Protein AF-A0A1M5V6H7-F1 (afdb_monomer_lite)

Foldseek 3Di:
DDDDFDDPVLLVVLLVLLLVQLLVLQVVVVVDPPDLQLLLLVLLVVLLCCQPVVPDDLVVNLVSLLSLCVSVQQCDDPRLCVVDDSCLCSVLSVLCNPNLNSCLALHALVSCVVCVVVLVVNLVVVQVSVQVVLVVSVVVCCVVVVDVDRDPDGDDPLSSQSSCCSNRVNAARLDDQLLVLCVVSVQANSDPDDRRSNSVSVSCVSCVVSQVVSQVVDARVVPHTRRSNVSSNSSSNSVRDDPPPSD

Secondary structure (DSSP, 8-state):
-PPPPPPHHHHHHHHHHHHHHHHHHHHHHHH-TT-GGGHHHHHHHHHHHHHHH----HHHHHHHHHHHHHHTT-SSTT-GGGGS-GGGGHHHHHHHTSGGGGGGTT--HHHHHHTHHHHHHHHHHHHHHHHHHHHHHHHHHHHTTS-SS---SPSPHHHHHHHHHHHT--S---SHHHHHHHHHHTSS-SSSSHHHHHHHHHHHHHTHHHHHHHHTT--BTTTBPPPHHHHHHHHHHHHH--TTTT-

Sequence (247 aa):
MGKKLPPIDTLNDAAKDVVECAEKFHKTLVSDDFARFKSWEHCYAMFHDAIHNGKVDVDTLALHLAFYLASWGMYRGSSFLLSQDYKVHKKVVEILLEPKYRDLCGATCKQIQSQMDNLWELTDRIKEYYHSRRYIVEKAQIAAGERDKFTASDVSDILISKVLMGTMGCVPAYDRFFTEGVKLTGATTGQFNRPSIERLIEFYQGYHKQFDMVLEKMSVEGRLPYPQMKLLDMGFWQMCYEPGSEE

pLDDT: mean 91.98, std 11.35, range [34.0, 98.81]

Radius of gyration: 17.97 Å; chains: 1; bounding box: 43×39×53 Å

Structure (mmCIF, N/CA/C/O backbone):
data_AF-A0A1M5V6H7-F1
#
_entry.id   AF-A0A1M5V6H7-F1
#
loop_
_atom_site.group_PDB
_atom_site.id
_atom_site.type_symbol
_atom_site.label_atom_id
_atom_site.label_alt_id
_atom_site.label_comp_id
_atom_site.label_asym_id
_atom_site.label_entity_id
_atom_site.label_seq_id
_atom_site.pdbx_PDB_ins_code
_atom_site.Cartn_x
_atom_site.Cartn_y
_atom_site.Cartn_z
_atom_site.occupancy
_atom_site.B_iso_or_equiv
_atom_site.auth_seq_id
_atom_site.auth_comp_id
_atom_site.auth_asym_id
_atom_site.auth_atom_id
_atom_site.pdbx_PDB_model_num
ATOM 1 N N . MET A 1 1 ? 18.991 9.201 18.268 1.00 34.00 1 MET A N 1
ATOM 2 C CA . MET A 1 1 ? 18.089 9.838 19.254 1.00 34.00 1 MET A CA 1
ATOM 3 C C . MET A 1 1 ? 16.664 9.735 18.734 1.00 34.00 1 MET A C 1
ATOM 5 O O . MET A 1 1 ? 16.310 10.468 17.819 1.00 34.00 1 MET A O 1
ATOM 9 N N . GLY A 1 2 ? 15.875 8.780 19.234 1.00 42.47 2 GLY A N 1
ATOM 10 C CA . GLY A 1 2 ? 14.458 8.687 18.876 1.00 42.47 2 GLY A CA 1
ATOM 11 C C . GLY A 1 2 ? 13.715 9.894 19.442 1.00 42.47 2 GLY A C 1
ATOM 12 O O . GLY A 1 2 ? 13.817 10.164 20.638 1.00 42.47 2 GLY A O 1
ATOM 13 N N . LYS A 1 3 ? 13.014 10.657 18.597 1.00 45.72 3 LYS A N 1
ATOM 14 C CA . LYS A 1 3 ? 12.131 11.727 19.079 1.00 45.72 3 LYS A CA 1
ATOM 15 C C . LYS A 1 3 ? 11.085 11.096 20.003 1.00 45.72 3 LYS A C 1
ATOM 17 O O . LYS A 1 3 ? 10.420 10.140 19.603 1.00 45.72 3 LYS A O 1
ATOM 22 N N . LYS A 1 4 ? 10.962 11.599 21.234 1.00 52.75 4 LYS A N 1
ATOM 23 C CA . LYS A 1 4 ? 9.906 11.191 22.176 1.00 52.75 4 LYS A CA 1
ATOM 24 C C . LYS A 1 4 ? 8.539 11.353 21.497 1.00 52.75 4 LYS A C 1
ATOM 26 O O . LYS A 1 4 ? 8.364 12.284 20.713 1.00 52.75 4 LYS A O 1
ATOM 31 N N . LEU A 1 5 ? 7.613 10.424 21.743 1.00 54.50 5 LEU A N 1
ATOM 32 C CA . LEU A 1 5 ? 6.210 10.588 21.346 1.00 54.50 5 LEU A CA 1
ATOM 33 C C . LEU A 1 5 ? 5.676 11.918 21.920 1.00 54.50 5 LEU A C 1
ATOM 35 O O . LEU A 1 5 ? 6.087 12.289 23.027 1.00 54.50 5 LEU A O 1
ATOM 39 N N . PRO A 1 6 ? 4.843 12.661 21.169 1.00 60.62 6 PRO A N 1
ATOM 40 C CA . PRO A 1 6 ? 4.281 13.917 21.649 1.00 60.62 6 PRO A CA 1
ATOM 41 C C . PRO A 1 6 ? 3.364 13.692 22.873 1.00 60.62 6 PRO A C 1
ATOM 43 O O . PRO A 1 6 ? 3.020 12.547 23.180 1.00 60.62 6 PRO A O 1
ATOM 46 N N . PRO A 1 7 ? 3.014 14.751 23.629 1.00 61.03 7 PRO A N 1
ATOM 47 C CA . PRO A 1 7 ? 2.139 14.649 24.800 1.00 61.03 7 PRO A CA 1
ATOM 48 C C . PRO A 1 7 ? 0.817 13.916 24.509 1.00 61.03 7 PRO A C 1
ATOM 50 O O . PRO A 1 7 ? 0.269 14.024 23.412 1.00 61.03 7 PRO A O 1
ATOM 53 N N . ILE A 1 8 ? 0.274 13.210 25.506 1.00 58.31 8 ILE A N 1
ATOM 54 C CA . ILE A 1 8 ? -0.950 12.393 25.368 1.00 58.31 8 ILE A CA 1
ATOM 55 C C . ILE A 1 8 ? -2.138 13.221 24.850 1.00 58.31 8 ILE A C 1
ATOM 57 O O . ILE A 1 8 ? -2.876 12.737 23.995 1.00 58.31 8 ILE A O 1
ATOM 61 N N . ASP A 1 9 ? -2.282 14.473 25.296 1.00 58.75 9 ASP A N 1
ATOM 62 C CA . ASP A 1 9 ? -3.376 15.354 24.865 1.00 58.75 9 ASP A CA 1
ATOM 63 C C . ASP A 1 9 ? -3.306 15.655 23.358 1.00 58.75 9 ASP A C 1
ATOM 65 O O . ASP A 1 9 ? -4.299 15.517 22.651 1.00 58.75 9 ASP A O 1
ATOM 69 N N . THR A 1 10 ? -2.109 15.940 22.832 1.00 60.03 10 THR A N 1
ATOM 70 C CA . THR A 1 10 ? -1.902 16.166 21.389 1.00 60.03 10 THR A CA 1
ATOM 71 C C . THR A 1 10 ? -2.084 14.902 20.547 1.00 60.03 10 THR A C 1
ATOM 73 O O . THR A 1 10 ? -2.484 14.981 19.389 1.00 60.03 10 THR A O 1
ATOM 76 N N . LEU A 1 11 ? -1.812 13.724 21.116 1.00 58.75 11 LEU A N 1
ATOM 77 C CA . LEU A 1 11 ? -2.055 12.449 20.440 1.00 58.75 11 LEU A CA 1
ATOM 78 C C . LEU A 1 11 ? -3.551 12.090 20.409 1.00 58.75 11 LEU A C 1
ATOM 80 O O . LEU A 1 11 ? -3.996 11.443 19.464 1.00 58.75 11 LEU A O 1
ATOM 84 N N . ASN A 1 12 ? -4.328 12.524 21.407 1.00 69.00 12 ASN A N 1
ATOM 85 C CA . ASN A 1 12 ? -5.777 12.329 21.439 1.00 69.00 12 ASN A CA 1
ATOM 86 C C . ASN A 1 12 ? -6.481 13.146 20.341 1.00 69.00 12 ASN A C 1
ATOM 88 O O . ASN A 1 12 ? -7.355 12.616 19.655 1.00 69.00 12 ASN A O 1
ATOM 92 N N . ASP A 1 13 ? -6.046 14.390 20.116 1.00 81.31 13 ASP A N 1
ATOM 93 C CA . ASP A 1 13 ? -6.529 15.208 18.995 1.00 81.31 13 ASP A CA 1
ATOM 94 C C . ASP A 1 13 ? -6.130 14.588 17.644 1.00 81.31 13 ASP A C 1
ATOM 96 O O . ASP A 1 13 ? -6.973 14.424 16.764 1.00 81.31 13 ASP A O 1
ATOM 100 N N . ALA A 1 14 ? -4.886 14.112 17.512 1.00 86.12 14 ALA A N 1
ATOM 101 C CA . ALA A 1 14 ? -4.428 13.441 16.294 1.00 86.12 14 ALA A CA 1
ATOM 102 C C . ALA A 1 14 ? -5.225 12.164 15.967 1.00 86.12 14 ALA A C 1
ATOM 104 O O . ALA A 1 14 ? -5.535 11.909 14.805 1.00 86.12 14 ALA A O 1
ATOM 105 N N . ALA A 1 15 ? -5.564 11.345 16.968 1.00 91.56 15 ALA A N 1
ATOM 106 C CA . ALA A 1 15 ? -6.370 10.143 16.759 1.00 91.56 15 ALA A CA 1
ATOM 107 C C . ALA A 1 15 ? -7.787 10.485 16.275 1.00 91.56 15 ALA A C 1
ATOM 109 O O . ALA A 1 15 ? -8.308 9.828 15.370 1.00 91.56 15 ALA A O 1
ATOM 110 N N . LYS A 1 16 ? -8.388 11.542 16.834 1.00 92.75 16 LYS A N 1
ATOM 111 C CA . LYS A 1 16 ? -9.692 12.046 16.401 1.00 92.75 16 LYS A CA 1
ATOM 112 C C . LYS A 1 16 ? -9.653 12.540 14.952 1.00 92.75 16 LYS A C 1
ATOM 114 O O . LYS A 1 16 ? -10.504 12.135 14.162 1.00 92.75 16 LYS A O 1
ATOM 119 N N . ASP A 1 17 ? -8.646 13.328 14.586 1.00 93.94 17 ASP A N 1
ATOM 120 C CA . ASP A 1 17 ? -8.489 13.829 13.216 1.00 93.94 17 ASP A CA 1
ATOM 121 C C . ASP A 1 17 ? -8.315 12.683 12.208 1.00 93.94 17 ASP A C 1
ATOM 123 O O . ASP A 1 17 ? -8.919 12.696 11.134 1.00 93.94 17 ASP A O 1
ATOM 127 N N . VAL A 1 18 ? -7.536 11.654 12.567 1.00 96.62 18 VAL A N 1
ATOM 128 C CA . VAL A 1 18 ? -7.355 10.443 11.749 1.00 96.62 18 VAL A CA 1
ATOM 129 C C . VAL A 1 18 ? -8.683 9.716 11.537 1.00 96.62 18 VAL A C 1
ATOM 131 O O . VAL A 1 18 ? -8.960 9.302 10.412 1.00 96.62 18 VAL A O 1
ATOM 134 N N . VAL A 1 19 ? -9.515 9.585 12.576 1.00 95.75 19 VAL A N 1
ATOM 135 C CA . VAL A 1 19 ? -10.857 8.987 12.470 1.00 95.75 19 VAL A CA 1
ATOM 136 C C . VAL A 1 19 ? -11.740 9.785 11.513 1.00 95.75 19 VAL A C 1
ATOM 138 O O . VAL A 1 19 ? -12.263 9.213 10.555 1.00 95.75 19 VAL A O 1
ATOM 141 N N . GLU A 1 20 ? -11.872 11.096 11.726 1.00 95.81 20 GLU A N 1
ATOM 142 C CA . GLU A 1 20 ? -12.723 11.957 10.895 1.00 95.81 20 GLU A CA 1
ATOM 143 C C . GLU A 1 20 ? -12.269 11.941 9.426 1.00 95.81 20 GLU A C 1
ATOM 145 O O . GLU A 1 20 ? -13.086 11.862 8.502 1.00 95.81 20 GLU A O 1
ATOM 150 N N . CYS A 1 21 ? -10.955 11.946 9.197 1.00 96.88 21 CYS A N 1
ATOM 151 C CA . CYS A 1 21 ? -10.371 11.868 7.865 1.00 96.88 21 CYS A CA 1
ATOM 152 C C . CYS A 1 21 ? -10.583 10.495 7.212 1.00 96.88 21 CYS A C 1
ATOM 154 O O . CYS A 1 21 ? -10.964 10.435 6.043 1.00 96.88 21 CYS A O 1
ATOM 156 N N . ALA A 1 22 ? -10.412 9.392 7.944 1.00 96.81 22 ALA A N 1
ATOM 157 C CA . ALA A 1 22 ? -10.658 8.052 7.414 1.00 96.81 22 ALA A CA 1
ATOM 158 C C . ALA A 1 22 ? -12.139 7.852 7.042 1.00 96.81 22 ALA A C 1
ATOM 160 O O . ALA A 1 22 ? -12.444 7.341 5.962 1.00 96.81 22 ALA A O 1
ATOM 161 N N . GLU A 1 23 ? -13.069 8.313 7.885 1.00 96.00 23 GLU A N 1
ATOM 162 C CA . GLU A 1 23 ? -14.507 8.276 7.592 1.00 96.00 23 GLU A CA 1
ATOM 163 C C . GLU A 1 23 ? -14.861 9.146 6.376 1.00 96.00 23 GLU A C 1
ATOM 165 O O . GLU A 1 23 ? -15.624 8.709 5.510 1.00 96.00 23 GLU A O 1
ATOM 170 N N . LYS A 1 24 ? -14.278 10.347 6.256 1.00 95.69 24 LYS A N 1
ATOM 171 C CA . LYS A 1 24 ? -14.456 11.223 5.086 1.00 95.69 24 LYS A CA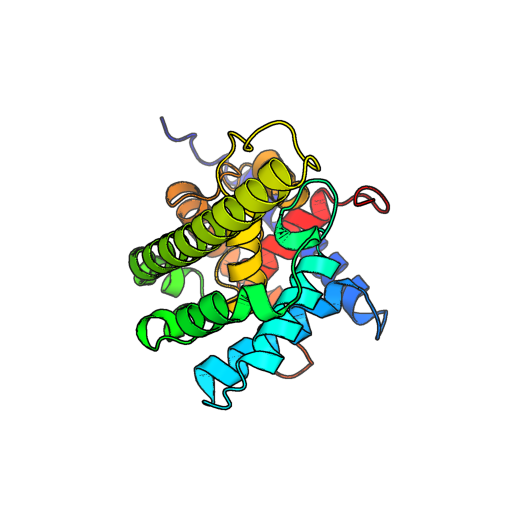 1
ATOM 172 C C . LYS A 1 24 ? -13.955 10.567 3.799 1.00 95.69 24 LYS A C 1
ATOM 174 O O . LYS A 1 24 ? -14.662 10.608 2.787 1.00 95.69 24 LYS A O 1
ATOM 179 N N . PHE A 1 25 ? -12.765 9.965 3.833 1.00 95.25 25 PHE A N 1
ATOM 180 C CA . PHE A 1 25 ? -12.199 9.244 2.695 1.00 95.25 25 PHE A CA 1
ATOM 181 C C . PHE A 1 25 ? -13.138 8.116 2.263 1.00 95.25 25 PHE A C 1
ATOM 183 O O . PHE A 1 25 ? -13.562 8.069 1.109 1.00 95.25 25 PHE A O 1
ATOM 190 N N . HIS A 1 26 ? -13.530 7.252 3.203 1.00 95.12 26 HIS A N 1
ATOM 191 C CA . HIS A 1 26 ? -14.402 6.115 2.920 1.00 95.12 26 HIS A CA 1
ATOM 192 C C . HIS A 1 26 ? -15.776 6.562 2.410 1.00 95.12 26 HIS A C 1
ATOM 194 O O . HIS A 1 26 ? -16.266 6.031 1.421 1.00 95.12 26 HIS A O 1
ATOM 200 N N . LYS A 1 27 ? -16.385 7.593 3.012 1.00 94.19 27 LYS A N 1
ATOM 201 C CA . LYS A 1 27 ? -17.661 8.153 2.543 1.00 94.19 27 LYS A CA 1
ATOM 202 C C . LYS A 1 27 ? -17.573 8.648 1.098 1.00 94.19 27 LYS A C 1
ATOM 204 O O . LYS A 1 27 ? -18.499 8.432 0.323 1.00 94.19 27 LYS A O 1
ATOM 209 N N . THR A 1 28 ? -16.467 9.299 0.743 1.00 92.00 28 THR A N 1
ATOM 210 C CA . THR A 1 28 ? -16.218 9.761 -0.629 1.00 92.00 28 THR A CA 1
ATOM 211 C C . THR A 1 28 ? -16.070 8.567 -1.573 1.00 92.00 28 THR A C 1
ATOM 213 O O . THR A 1 28 ? -16.716 8.532 -2.617 1.00 92.00 28 THR A O 1
ATOM 216 N N . LEU A 1 29 ? -15.301 7.552 -1.166 1.00 92.88 29 LEU A N 1
ATOM 217 C CA . LEU A 1 29 ? -15.086 6.318 -1.922 1.00 92.88 29 LEU A CA 1
ATOM 218 C C . LEU A 1 29 ? -16.394 5.575 -2.236 1.00 92.88 29 LEU A C 1
ATOM 220 O O . LEU A 1 29 ? -16.591 5.149 -3.368 1.00 92.88 29 LEU A O 1
ATOM 224 N N . VAL A 1 30 ? -17.290 5.423 -1.255 1.00 92.62 30 VAL A N 1
ATOM 225 C CA . VAL A 1 30 ? -18.555 4.686 -1.440 1.00 92.62 30 VAL A CA 1
ATOM 226 C C . VAL A 1 30 ? -19.634 5.498 -2.157 1.00 92.62 30 VAL A C 1
ATOM 228 O O . VAL A 1 30 ? -20.614 4.920 -2.612 1.00 92.62 30 VAL A O 1
ATOM 231 N N . SER A 1 31 ? -19.483 6.823 -2.250 1.00 92.50 31 SER A N 1
ATOM 232 C CA . SER A 1 31 ? -20.471 7.692 -2.907 1.00 92.50 31 SER A CA 1
ATOM 233 C C . SER A 1 31 ? -20.436 7.646 -4.437 1.00 92.50 31 SER A C 1
ATOM 235 O O . SER A 1 31 ? -21.387 8.093 -5.074 1.00 92.50 31 SER A O 1
ATOM 237 N N . ASP A 1 32 ? -19.365 7.103 -5.017 1.00 91.75 32 ASP A N 1
ATOM 238 C CA . ASP A 1 32 ? -19.198 6.929 -6.458 1.00 91.75 32 ASP A CA 1
ATOM 239 C C . ASP A 1 32 ? -18.795 5.480 -6.755 1.00 91.75 32 ASP A C 1
ATOM 241 O O . ASP A 1 32 ? -17.734 5.000 -6.348 1.00 91.75 32 ASP A O 1
ATOM 245 N N . ASP A 1 33 ? -19.656 4.770 -7.484 1.00 89.00 33 ASP A N 1
ATOM 246 C CA . ASP A 1 33 ? -19.452 3.366 -7.830 1.00 89.00 33 ASP A CA 1
ATOM 247 C C . ASP A 1 33 ? -18.193 3.129 -8.667 1.00 89.00 33 ASP A C 1
ATOM 249 O O . ASP A 1 33 ? -17.607 2.049 -8.576 1.00 89.00 33 ASP A O 1
ATOM 253 N N . PHE A 1 34 ? -17.739 4.148 -9.400 1.00 91.62 34 PHE A N 1
ATOM 254 C CA . PHE A 1 34 ? -16.580 4.104 -10.288 1.00 91.62 34 PHE A CA 1
ATOM 255 C C . PHE A 1 34 ? -15.401 4.943 -9.770 1.00 91.62 34 PHE A C 1
ATOM 257 O O . PHE A 1 34 ? -14.488 5.267 -10.535 1.00 91.62 34 PHE A O 1
ATOM 264 N N . ALA A 1 35 ? -15.387 5.274 -8.472 1.00 91.62 35 ALA A N 1
ATOM 265 C CA . ALA A 1 35 ? -14.344 6.100 -7.878 1.00 91.62 35 ALA A CA 1
ATOM 266 C C . ALA A 1 35 ? -12.937 5.520 -8.113 1.00 91.62 35 ALA A C 1
ATOM 268 O O . ALA A 1 35 ? -12.650 4.363 -7.800 1.00 91.62 35 ALA A O 1
ATOM 269 N N . ARG A 1 36 ? -12.004 6.368 -8.572 1.00 90.19 36 ARG A N 1
ATOM 270 C CA . ARG A 1 36 ? -10.591 6.024 -8.852 1.00 90.19 36 ARG A CA 1
ATOM 271 C C . ARG A 1 36 ? -9.918 5.224 -7.728 1.00 90.19 36 ARG A C 1
ATOM 273 O O . ARG A 1 36 ? -9.152 4.289 -7.980 1.00 90.19 36 ARG A O 1
ATOM 280 N N . PHE A 1 37 ? -10.191 5.586 -6.477 1.00 90.00 37 PHE A N 1
ATOM 281 C CA . PHE A 1 37 ? -9.555 4.977 -5.309 1.00 90.00 37 PHE A CA 1
ATOM 282 C C . PHE A 1 37 ? -10.081 3.567 -4.978 1.00 90.00 37 PHE A C 1
ATOM 284 O O . PHE A 1 37 ? -9.405 2.849 -4.238 1.00 90.00 37 PHE A O 1
ATOM 291 N N . LYS A 1 38 ? -11.184 3.107 -5.600 1.00 95.12 38 LYS A N 1
ATOM 292 C CA . LYS A 1 38 ? -11.674 1.715 -5.483 1.00 95.12 38 LYS A CA 1
ATOM 293 C C . LYS A 1 38 ? -10.725 0.697 -6.103 1.00 95.12 38 LYS A C 1
ATOM 295 O O . LYS A 1 38 ? -10.751 -0.475 -5.744 1.00 95.12 38 LYS A O 1
ATOM 300 N N . SER A 1 39 ? -9.807 1.145 -6.962 1.00 96.31 39 SER A N 1
ATOM 301 C CA . SER A 1 39 ? -8.700 0.320 -7.460 1.00 96.31 39 SER A CA 1
ATOM 302 C C . SER A 1 39 ? -7.915 -0.381 -6.341 1.00 96.31 39 SER A C 1
ATOM 304 O O . SER A 1 39 ? -7.442 -1.498 -6.549 1.00 96.31 39 SER A O 1
ATOM 306 N N . TRP A 1 40 ? -7.803 0.232 -5.153 1.00 97.88 40 TRP A N 1
ATOM 307 C CA . TRP A 1 40 ? -7.201 -0.421 -3.988 1.00 97.88 40 TRP A CA 1
ATOM 308 C C . TRP A 1 40 ? -8.064 -1.576 -3.465 1.00 97.88 40 TRP A C 1
ATOM 310 O O . TRP A 1 40 ? -7.519 -2.649 -3.233 1.00 97.88 40 TRP A O 1
ATOM 320 N N . GLU A 1 41 ? -9.382 -1.389 -3.326 1.00 97.69 41 GLU A N 1
ATOM 321 C CA . GLU A 1 41 ? -10.296 -2.434 -2.840 1.00 97.69 41 GLU A CA 1
ATOM 322 C C . GLU A 1 41 ? -10.244 -3.667 -3.743 1.00 97.69 41 GLU A C 1
ATOM 324 O O . GLU A 1 41 ? -10.010 -4.771 -3.259 1.00 97.69 41 GLU A O 1
ATOM 329 N N . HIS A 1 42 ? -10.347 -3.462 -5.059 1.00 97.38 42 HIS A N 1
ATOM 330 C CA . HIS A 1 42 ? -10.280 -4.545 -6.040 1.00 97.38 42 HIS A CA 1
ATOM 331 C C . HIS A 1 42 ? -8.936 -5.275 -6.018 1.00 97.38 42 HIS A C 1
ATOM 333 O O . HIS A 1 42 ? -8.887 -6.499 -6.119 1.00 97.38 42 HIS A O 1
ATOM 339 N N . CYS A 1 43 ? -7.828 -4.537 -5.900 1.00 98.44 43 CYS A N 1
ATOM 340 C CA . CYS A 1 43 ? -6.505 -5.145 -5.818 1.00 98.44 43 CYS A CA 1
ATOM 341 C C . CYS A 1 43 ? -6.360 -5.958 -4.526 1.00 98.44 43 CYS A C 1
ATOM 343 O O . CYS A 1 43 ? -6.070 -7.152 -4.586 1.00 98.44 43 CYS A O 1
ATOM 345 N N . TYR A 1 44 ? -6.633 -5.354 -3.370 1.00 98.62 44 TYR A N 1
ATOM 346 C CA . TYR A 1 44 ? -6.495 -6.014 -2.075 1.00 98.62 44 TYR A CA 1
ATOM 347 C C . TYR A 1 44 ? -7.384 -7.257 -1.975 1.00 98.62 44 TYR A C 1
ATOM 349 O O . TYR A 1 44 ? -6.909 -8.317 -1.576 1.00 98.62 44 TYR A O 1
ATOM 357 N N . ALA A 1 45 ? -8.646 -7.168 -2.398 1.00 97.69 45 ALA A N 1
ATOM 358 C CA . ALA A 1 45 ? -9.593 -8.271 -2.301 1.00 97.69 45 ALA A CA 1
ATOM 359 C C . ALA A 1 45 ? -9.189 -9.471 -3.185 1.00 97.69 45 ALA A C 1
ATOM 361 O O . ALA A 1 45 ? -9.273 -10.621 -2.749 1.00 97.69 45 ALA A O 1
ATOM 362 N N . MET A 1 46 ? -8.656 -9.211 -4.385 1.00 97.50 46 MET A N 1
ATOM 363 C CA . MET A 1 46 ? -8.123 -10.251 -5.274 1.00 97.50 46 MET A CA 1
ATOM 364 C C . MET A 1 46 ? -6.883 -10.944 -4.699 1.00 97.50 46 MET A C 1
ATOM 366 O O . MET A 1 46 ? -6.791 -12.173 -4.746 1.00 97.50 46 MET A O 1
ATOM 370 N N . PHE A 1 47 ? -5.938 -10.186 -4.133 1.00 98.31 47 PHE A N 1
ATOM 371 C CA . PHE A 1 47 ? -4.764 -10.772 -3.476 1.00 98.31 47 PHE A CA 1
ATOM 372 C C . PHE A 1 47 ? -5.146 -11.533 -2.208 1.00 98.31 47 PHE A C 1
ATOM 374 O O . PHE A 1 47 ? -4.654 -12.639 -1.9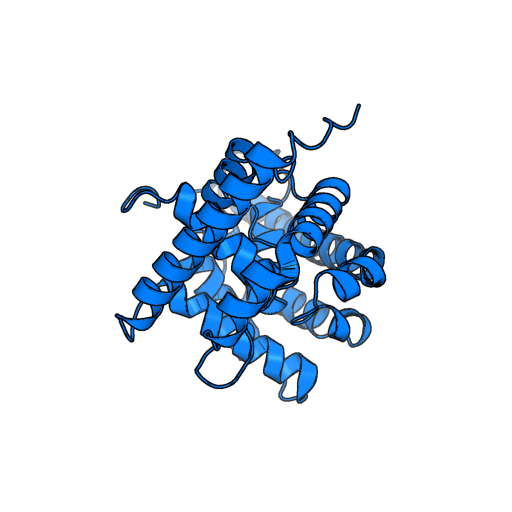93 1.00 98.31 47 PHE A O 1
ATOM 381 N N . HIS A 1 48 ? -6.067 -10.993 -1.411 1.00 97.69 48 HIS A N 1
ATOM 382 C CA . HIS A 1 48 ? -6.590 -11.656 -0.226 1.00 97.69 48 HIS A CA 1
ATOM 383 C C . HIS A 1 48 ? -7.186 -13.028 -0.568 1.00 97.69 48 HIS A C 1
ATOM 385 O O . HIS A 1 48 ? -6.848 -14.021 0.080 1.00 97.69 48 HIS A O 1
ATOM 391 N N . ASP A 1 49 ? -8.027 -13.112 -1.605 1.00 96.31 49 ASP A N 1
ATOM 392 C CA . ASP A 1 49 ? -8.616 -14.378 -2.047 1.00 96.31 49 ASP A CA 1
ATOM 393 C C . ASP A 1 49 ? -7.560 -15.350 -2.585 1.00 96.31 49 ASP A C 1
ATOM 395 O O . ASP A 1 49 ? -7.613 -16.544 -2.285 1.00 96.31 49 ASP A O 1
ATOM 399 N N . ALA A 1 50 ? -6.575 -14.865 -3.343 1.00 96.88 50 ALA A N 1
ATOM 400 C CA . ALA A 1 50 ? -5.495 -15.708 -3.849 1.00 96.88 50 ALA A CA 1
ATOM 401 C C . ALA A 1 50 ? -4.652 -16.309 -2.711 1.00 96.88 50 ALA A C 1
ATOM 403 O O . ALA A 1 50 ? -4.358 -17.505 -2.728 1.00 96.88 50 ALA A O 1
ATOM 404 N N . ILE A 1 51 ? -4.319 -15.500 -1.700 1.00 96.69 51 ILE A N 1
ATOM 405 C CA . ILE A 1 51 ? -3.495 -15.888 -0.548 1.00 96.69 51 ILE A CA 1
ATOM 406 C C . ILE A 1 51 ? -4.244 -16.847 0.389 1.00 96.69 51 ILE A C 1
ATOM 408 O O . ILE A 1 51 ? -3.661 -17.817 0.880 1.00 96.69 51 ILE A O 1
ATOM 412 N N . HIS A 1 52 ? -5.533 -16.607 0.650 1.00 94.50 52 HIS A N 1
ATOM 413 C CA . HIS A 1 52 ? -6.286 -17.376 1.647 1.00 94.50 52 HIS A CA 1
ATOM 414 C C . HIS A 1 52 ? -7.083 -18.546 1.074 1.00 94.50 52 HIS A C 1
ATOM 416 O O . HIS A 1 52 ? -7.204 -19.566 1.755 1.00 94.50 52 HIS A O 1
ATOM 422 N N . ASN A 1 53 ? -7.583 -18.423 -0.158 1.00 91.19 53 ASN A N 1
ATOM 423 C CA . ASN A 1 53 ? -8.478 -19.403 -0.781 1.00 91.19 53 ASN A CA 1
ATOM 424 C C . ASN A 1 53 ? -7.793 -20.204 -1.901 1.00 91.19 53 ASN A C 1
ATOM 426 O O . ASN A 1 53 ? -8.399 -21.117 -2.458 1.00 91.19 53 ASN A O 1
ATOM 430 N N . GLY A 1 54 ? -6.542 -19.877 -2.252 1.00 81.88 54 GLY A N 1
ATOM 431 C CA . GLY A 1 54 ? -5.728 -20.639 -3.204 1.00 81.88 54 GLY A CA 1
ATOM 432 C C . GLY A 1 54 ? -6.145 -20.503 -4.673 1.00 81.88 54 GLY A C 1
ATOM 433 O O . GLY A 1 54 ? -5.615 -21.213 -5.528 1.00 81.88 54 GLY A O 1
ATOM 434 N N . LYS A 1 55 ? -7.072 -19.593 -5.002 1.00 76.31 55 LYS A N 1
ATOM 435 C CA . LYS A 1 55 ? -7.428 -19.277 -6.391 1.00 76.31 55 LYS A CA 1
ATOM 436 C C . LYS A 1 55 ? -6.374 -18.341 -6.979 1.00 76.31 55 LYS A C 1
ATOM 438 O O . LYS A 1 55 ? -6.495 -17.123 -6.890 1.00 76.31 55 LYS A O 1
ATOM 443 N N . VAL A 1 56 ? -5.332 -18.923 -7.564 1.00 87.44 56 VAL A N 1
ATOM 444 C CA . VAL A 1 56 ? -4.179 -18.174 -8.069 1.00 87.44 56 VAL A CA 1
ATOM 445 C C . VAL A 1 56 ? -4.230 -18.050 -9.590 1.00 87.44 56 VAL A C 1
ATOM 447 O O . VAL A 1 56 ? -4.042 -19.027 -10.309 1.00 87.44 56 VAL A O 1
ATOM 450 N N . ASP A 1 57 ? -4.415 -16.822 -10.071 1.00 95.19 57 ASP A N 1
ATOM 451 C CA . ASP A 1 57 ? -4.095 -16.425 -11.442 1.00 95.19 57 ASP A CA 1
ATOM 452 C C . ASP A 1 57 ? -3.091 -15.268 -11.398 1.00 95.19 57 ASP A C 1
ATOM 454 O O . ASP A 1 57 ? -3.442 -14.114 -11.147 1.00 95.19 57 ASP A O 1
ATOM 458 N N . VAL A 1 58 ? -1.819 -15.597 -11.627 1.00 97.44 58 VAL A N 1
ATOM 459 C CA . VAL A 1 58 ? -0.705 -14.644 -11.556 1.00 97.44 58 VAL A CA 1
ATOM 460 C C . VAL A 1 58 ? -0.828 -13.532 -12.604 1.00 97.44 58 VAL A C 1
ATOM 462 O O . VAL A 1 58 ? -0.408 -12.408 -12.333 1.00 97.44 58 VAL A O 1
ATOM 465 N N . ASP A 1 59 ? -1.387 -13.806 -13.789 1.00 98.00 59 ASP A N 1
ATOM 466 C CA . ASP A 1 59 ? -1.531 -12.786 -14.839 1.00 98.00 59 ASP A CA 1
ATOM 467 C C . ASP A 1 59 ? -2.590 -11.754 -14.438 1.00 98.00 59 ASP A C 1
ATOM 469 O O . ASP A 1 59 ? -2.319 -10.552 -14.460 1.00 98.00 59 ASP A O 1
ATOM 473 N N . THR A 1 60 ? -3.740 -12.231 -13.953 1.00 98.00 60 THR A N 1
ATOM 474 C CA . THR A 1 60 ? -4.819 -11.376 -13.443 1.00 98.00 60 THR A CA 1
ATOM 475 C C . THR A 1 60 ? -4.379 -10.578 -12.211 1.00 98.00 60 THR A C 1
ATOM 477 O O . THR A 1 60 ? -4.608 -9.371 -12.145 1.00 98.00 60 THR A O 1
ATOM 480 N N . LEU A 1 61 ? -3.681 -11.195 -11.252 1.00 98.44 61 LEU A N 1
ATOM 481 C CA . LEU A 1 61 ? -3.141 -10.488 -10.081 1.00 98.44 61 LEU A CA 1
ATOM 482 C C . LEU A 1 61 ? -2.136 -9.395 -10.477 1.00 98.44 61 LEU A C 1
ATOM 484 O O . LEU A 1 61 ? -2.171 -8.293 -9.926 1.00 98.44 61 LEU A O 1
ATOM 488 N N . ALA A 1 62 ? -1.270 -9.664 -11.460 1.00 98.62 62 ALA A N 1
ATOM 489 C CA . ALA A 1 62 ? -0.338 -8.666 -11.981 1.00 98.62 62 ALA A CA 1
ATOM 490 C C . ALA A 1 62 ? -1.074 -7.489 -12.643 1.00 98.62 62 ALA A C 1
ATOM 492 O O . ALA A 1 62 ? -0.653 -6.341 -12.488 1.00 98.62 62 ALA A O 1
ATOM 493 N N . LEU A 1 63 ? -2.186 -7.756 -13.337 1.00 98.31 63 LEU A N 1
ATOM 494 C CA . LEU A 1 63 ? -3.032 -6.723 -13.932 1.00 98.31 63 LEU A CA 1
ATOM 495 C C . LEU A 1 63 ? -3.709 -5.848 -12.865 1.00 98.31 63 LEU A C 1
ATOM 497 O O . LEU A 1 63 ? -3.644 -4.622 -12.963 1.00 98.31 63 LEU A O 1
ATOM 501 N N . HIS A 1 64 ? -4.293 -6.449 -11.821 1.00 98.25 64 HIS A N 1
ATOM 502 C CA . HIS A 1 64 ? -4.876 -5.706 -10.694 1.00 98.25 64 HIS A CA 1
ATOM 503 C C . HIS A 1 64 ? -3.834 -4.832 -9.989 1.00 98.25 64 HIS A C 1
ATOM 505 O O . HIS A 1 64 ? -4.089 -3.652 -9.738 1.00 98.25 64 HIS A O 1
ATOM 511 N N . LEU A 1 65 ? -2.639 -5.378 -9.741 1.00 98.69 65 LEU A N 1
ATOM 512 C CA . LEU A 1 65 ? -1.536 -4.629 -9.146 1.00 98.69 65 LEU A CA 1
ATOM 513 C C . LEU A 1 65 ? -1.097 -3.460 -10.039 1.00 98.69 65 LEU A C 1
ATOM 515 O O . LEU A 1 65 ? -0.931 -2.346 -9.546 1.00 98.69 65 LEU A O 1
ATOM 519 N N . ALA A 1 66 ? -0.955 -3.674 -11.351 1.00 98.00 66 ALA A N 1
ATOM 520 C CA . ALA A 1 66 ? -0.617 -2.605 -12.291 1.00 98.00 66 ALA A CA 1
ATOM 521 C C . ALA A 1 66 ? -1.662 -1.484 -12.284 1.00 98.00 66 ALA A C 1
ATOM 523 O O . ALA A 1 66 ? -1.296 -0.312 -12.206 1.00 98.00 66 ALA A O 1
ATOM 524 N N . PHE A 1 67 ? -2.951 -1.832 -12.328 1.00 97.56 67 PHE A N 1
ATOM 525 C CA . PHE A 1 67 ? -4.032 -0.850 -12.363 1.00 97.56 67 PHE A CA 1
ATOM 526 C C . PHE A 1 67 ? -4.141 -0.048 -11.063 1.00 97.56 67 PHE A C 1
ATOM 528 O O . PHE A 1 67 ? -4.297 1.174 -11.112 1.00 97.56 67 PHE A O 1
ATOM 535 N N . TYR A 1 68 ? -3.992 -0.700 -9.906 1.00 98.06 68 TYR A N 1
ATOM 536 C CA . TYR A 1 68 ? -3.860 -0.013 -8.621 1.00 98.06 68 TYR A CA 1
ATOM 537 C C . TYR A 1 68 ? -2.664 0.948 -8.641 1.00 98.06 68 TYR A C 1
ATOM 539 O O . TYR A 1 68 ? -2.826 2.148 -8.431 1.00 98.06 68 TYR A O 1
ATOM 547 N N . LEU A 1 69 ? -1.466 0.475 -8.982 1.00 97.31 69 LEU A N 1
ATOM 548 C CA . LEU A 1 69 ? -0.272 1.322 -9.002 1.00 97.31 69 LEU A CA 1
ATOM 549 C C . LEU A 1 69 ? -0.412 2.506 -9.976 1.00 97.31 69 LEU A C 1
ATOM 551 O O . LEU A 1 69 ? 0.015 3.615 -9.653 1.00 97.31 69 LEU A O 1
ATOM 555 N N . ALA A 1 70 ? -1.038 2.311 -11.139 1.00 94.81 70 ALA A N 1
ATOM 556 C CA . ALA A 1 70 ? -1.321 3.379 -12.098 1.00 94.81 70 ALA A CA 1
ATOM 557 C C . ALA A 1 70 ? -2.320 4.399 -11.536 1.00 94.81 70 ALA A C 1
ATOM 559 O O . ALA A 1 70 ? -2.048 5.600 -11.551 1.00 94.81 70 ALA A O 1
ATOM 560 N N . SER A 1 71 ? -3.417 3.916 -10.944 1.00 94.06 71 SER A N 1
ATOM 561 C CA . SER A 1 71 ? -4.438 4.745 -10.295 1.00 94.06 71 SER A CA 1
ATOM 562 C C . SER A 1 71 ? -3.887 5.542 -9.116 1.00 94.06 71 SER A C 1
ATOM 564 O O . SER A 1 71 ? -4.480 6.544 -8.743 1.00 94.06 71 SER A O 1
ATOM 566 N N . TRP A 1 72 ? -2.742 5.155 -8.559 1.00 92.38 72 TRP A N 1
ATOM 567 C CA . TRP A 1 72 ? -2.075 5.835 -7.446 1.00 92.38 72 TRP A CA 1
ATOM 568 C C . TRP A 1 72 ? -0.734 6.479 -7.839 1.00 92.38 72 TRP A C 1
ATOM 570 O O . TRP A 1 72 ? 0.109 6.736 -6.974 1.00 92.38 72 TRP A O 1
ATOM 580 N N . GLY A 1 73 ? -0.550 6.761 -9.136 1.00 90.94 73 GLY A N 1
ATOM 581 C CA . GLY A 1 73 ? 0.494 7.652 -9.647 1.00 90.94 73 GLY A CA 1
ATOM 582 C C . GLY A 1 73 ? 1.871 7.023 -9.873 1.00 90.94 73 GLY A C 1
ATOM 583 O O . GLY A 1 73 ? 2.849 7.755 -9.983 1.00 90.94 73 GLY A O 1
ATOM 584 N N . MET A 1 74 ? 1.988 5.694 -9.951 1.00 93.25 74 MET A N 1
ATOM 585 C CA . MET A 1 74 ? 3.286 5.025 -10.159 1.00 93.25 74 MET A CA 1
ATOM 586 C C . MET A 1 74 ? 3.682 4.850 -11.633 1.00 93.25 74 MET A C 1
ATOM 588 O O . MET A 1 74 ? 4.861 4.634 -11.928 1.00 93.25 74 MET A O 1
ATOM 592 N N . TYR A 1 75 ? 2.724 4.972 -12.556 1.00 92.31 75 TYR A N 1
ATOM 593 C CA . TYR A 1 75 ? 2.916 4.888 -14.012 1.00 92.31 75 TYR A CA 1
ATOM 594 C C . TYR A 1 75 ? 2.962 6.280 -14.659 1.00 92.31 75 TYR A C 1
ATOM 596 O O . TYR A 1 75 ? 2.233 6.570 -15.601 1.00 92.31 75 TYR A O 1
ATOM 604 N N . ARG A 1 76 ? 3.790 7.181 -14.125 1.00 86.62 76 ARG A N 1
ATOM 605 C CA . ARG A 1 76 ? 3.956 8.539 -14.667 1.00 86.62 76 ARG A CA 1
ATOM 606 C C . ARG A 1 76 ? 5.363 9.078 -14.443 1.00 86.62 76 ARG A C 1
ATOM 608 O O . ARG A 1 76 ? 6.152 8.500 -13.690 1.00 86.62 76 ARG A O 1
ATOM 615 N N . GLY A 1 77 ? 5.645 10.219 -15.066 1.00 82.62 77 GLY A N 1
ATOM 616 C CA . GLY A 1 77 ? 6.916 10.924 -14.929 1.00 82.62 77 GLY A CA 1
ATOM 617 C C . GLY A 1 77 ? 8.102 10.053 -15.346 1.00 82.62 77 GLY A C 1
ATOM 618 O O . GLY A 1 77 ? 8.048 9.348 -16.347 1.00 82.62 77 GLY A O 1
ATOM 619 N N . SER A 1 78 ? 9.176 10.083 -14.560 1.00 72.19 78 SER A N 1
ATOM 620 C CA . SER A 1 78 ? 10.421 9.350 -14.829 1.00 72.19 78 SER A CA 1
ATOM 621 C C . SER A 1 78 ? 10.455 7.923 -14.260 1.00 72.19 78 SER A C 1
ATOM 623 O O . SER A 1 78 ? 11.520 7.302 -14.211 1.00 72.19 78 SER A O 1
ATOM 625 N N . SER A 1 79 ? 9.310 7.390 -13.818 1.00 85.69 79 SER A N 1
ATOM 626 C CA . SER A 1 79 ? 9.207 6.011 -13.332 1.00 85.69 79 SER A CA 1
ATOM 627 C C . SER A 1 79 ? 9.541 5.020 -14.448 1.00 85.69 79 SER A C 1
ATOM 629 O O . SER A 1 79 ? 8.965 5.080 -15.533 1.00 85.69 79 SER A O 1
ATOM 631 N N . PHE A 1 80 ? 10.422 4.050 -14.178 1.00 91.00 80 PHE A N 1
ATOM 632 C CA . PHE A 1 80 ? 10.754 3.009 -15.161 1.00 91.00 80 PHE A CA 1
ATOM 633 C C . PHE A 1 80 ? 9.527 2.166 -15.555 1.00 91.00 80 PHE A C 1
ATOM 635 O O . PHE A 1 80 ? 9.487 1.634 -16.665 1.00 91.00 80 PHE A O 1
ATOM 642 N N . LEU A 1 81 ? 8.508 2.094 -14.683 1.00 93.75 81 LEU A N 1
ATOM 643 C CA . LEU A 1 81 ? 7.244 1.401 -14.947 1.00 93.75 81 LEU A CA 1
ATOM 644 C C . LEU A 1 81 ? 6.486 1.983 -16.146 1.00 93.75 81 LEU A C 1
ATOM 646 O O . LEU A 1 81 ? 5.763 1.243 -16.797 1.00 93.75 81 LEU A O 1
ATOM 650 N N . LEU A 1 82 ? 6.686 3.265 -16.485 1.00 91.19 82 LEU A N 1
ATOM 651 C CA . LEU A 1 82 ? 6.034 3.900 -17.638 1.00 91.19 82 LEU A CA 1
ATOM 652 C C . LEU A 1 82 ? 6.407 3.227 -18.971 1.00 91.19 82 LEU A C 1
ATOM 654 O O . LEU A 1 82 ? 5.634 3.253 -19.921 1.00 91.19 82 LEU A O 1
ATOM 658 N N . SER A 1 83 ? 7.580 2.595 -19.030 1.00 90.44 83 SER A N 1
ATOM 659 C CA . SER A 1 83 ? 8.075 1.869 -20.207 1.00 90.44 83 SER A CA 1
ATOM 660 C C . SER A 1 83 ? 7.789 0.364 -20.168 1.00 90.44 83 SER A C 1
ATOM 662 O O . SER A 1 83 ? 8.363 -0.396 -20.947 1.00 90.44 83 SER A O 1
ATOM 664 N N . GLN A 1 84 ? 6.984 -0.105 -19.212 1.00 93.88 84 GLN A N 1
ATOM 665 C CA . GLN A 1 84 ? 6.734 -1.524 -18.976 1.00 93.88 84 GLN A CA 1
ATOM 666 C C . GLN A 1 84 ? 5.234 -1.823 -19.025 1.00 93.88 84 GLN A C 1
ATOM 668 O O . GLN A 1 84 ? 4.414 -1.026 -18.574 1.00 93.88 84 GLN A O 1
ATOM 673 N N . ASP A 1 85 ? 4.877 -3.005 -19.528 1.00 96.12 85 ASP A N 1
ATOM 674 C CA . ASP A 1 85 ? 3.517 -3.521 -19.383 1.00 96.12 85 ASP A CA 1
ATOM 675 C C . ASP A 1 85 ? 3.277 -4.088 -17.967 1.00 96.12 85 ASP A C 1
ATOM 677 O O . ASP A 1 85 ? 4.186 -4.196 -17.138 1.00 96.12 85 ASP A O 1
ATOM 681 N N . TYR A 1 86 ? 2.030 -4.472 -17.683 1.00 97.94 86 TYR A N 1
ATOM 682 C CA . TYR A 1 86 ? 1.622 -5.008 -16.381 1.00 97.94 86 TYR A CA 1
ATOM 683 C C . TYR A 1 86 ? 2.352 -6.303 -15.979 1.00 97.94 86 TYR A C 1
ATOM 685 O O . TYR A 1 86 ? 2.455 -6.612 -14.790 1.00 97.94 86 TYR A O 1
ATOM 693 N N . LYS A 1 87 ? 2.903 -7.065 -16.936 1.00 98.12 87 LYS A N 1
ATOM 694 C CA . LYS A 1 87 ? 3.577 -8.344 -16.666 1.00 98.12 87 LYS A CA 1
ATOM 695 C C . LYS A 1 87 ? 4.912 -8.157 -15.962 1.00 98.12 87 LYS A C 1
ATOM 697 O O . LYS A 1 87 ? 5.421 -9.123 -15.391 1.00 98.12 87 LYS A O 1
ATOM 702 N N . VAL A 1 88 ? 5.446 -6.932 -15.918 1.00 97.88 88 VAL A N 1
ATOM 703 C CA . VAL A 1 88 ? 6.604 -6.592 -15.078 1.00 97.88 88 VAL A CA 1
ATOM 704 C C . VAL A 1 88 ? 6.386 -6.986 -13.615 1.00 97.88 88 VAL A C 1
ATOM 706 O O . VAL A 1 88 ? 7.356 -7.290 -12.928 1.00 97.88 88 VAL A O 1
ATOM 709 N N . HIS A 1 89 ? 5.137 -7.078 -13.151 1.00 98.38 89 HIS A N 1
ATOM 710 C CA . HIS A 1 89 ? 4.811 -7.422 -11.767 1.00 98.38 89 HIS A CA 1
ATOM 711 C C . HIS A 1 89 ? 4.708 -8.917 -11.479 1.00 98.38 89 HIS A C 1
ATOM 713 O O . HIS A 1 89 ? 4.668 -9.285 -10.309 1.00 98.38 89 HIS A O 1
ATOM 719 N N . LYS A 1 90 ? 4.699 -9.803 -12.487 1.00 98.50 90 LYS A N 1
ATOM 720 C CA . LYS A 1 90 ? 4.462 -11.247 -12.269 1.00 98.50 90 LYS A CA 1
ATOM 721 C C . LYS A 1 90 ? 5.386 -11.857 -11.223 1.00 98.50 90 LYS A C 1
ATOM 723 O O . LYS A 1 90 ? 4.929 -12.595 -10.358 1.00 98.50 90 LYS A O 1
ATOM 728 N N . LYS A 1 91 ? 6.674 -11.503 -11.251 1.00 98.44 91 LYS A N 1
ATOM 729 C CA . LYS A 1 91 ? 7.624 -12.039 -10.274 1.00 98.44 91 LYS A CA 1
ATOM 730 C C . LYS A 1 91 ? 7.350 -11.547 -8.853 1.00 98.44 91 LYS A C 1
ATOM 732 O O . LYS A 1 91 ? 7.526 -12.301 -7.905 1.00 98.44 91 LYS A O 1
ATOM 737 N N . VAL A 1 92 ? 6.901 -10.301 -8.705 1.00 98.62 92 VAL A N 1
ATOM 738 C CA . VAL A 1 92 ? 6.481 -9.747 -7.410 1.00 98.62 92 VAL A CA 1
ATOM 739 C C . VAL A 1 92 ? 5.240 -10.469 -6.903 1.00 98.62 92 VAL A C 1
ATOM 741 O O . VAL A 1 92 ? 5.197 -10.824 -5.733 1.00 98.62 92 VAL A O 1
ATOM 744 N N . VAL A 1 93 ? 4.275 -10.758 -7.781 1.00 98.69 93 VAL A N 1
ATOM 745 C CA . VAL A 1 93 ? 3.097 -11.565 -7.435 1.00 98.69 93 VAL A CA 1
ATOM 746 C C . VAL A 1 93 ? 3.504 -12.948 -6.927 1.00 98.69 93 VAL A C 1
ATOM 748 O O . VAL A 1 93 ? 3.031 -13.363 -5.877 1.00 98.69 93 VAL A O 1
ATOM 751 N N . GLU A 1 94 ? 4.414 -13.641 -7.614 1.00 98.44 94 GLU A N 1
ATOM 752 C CA . GLU A 1 94 ? 4.925 -14.941 -7.153 1.00 98.44 94 GLU A CA 1
ATOM 753 C C . GLU A 1 94 ? 5.558 -14.859 -5.758 1.00 98.44 94 GLU A C 1
ATOM 755 O O . GLU A 1 94 ? 5.281 -15.715 -4.924 1.00 98.44 94 GLU A O 1
ATOM 760 N N . ILE A 1 95 ? 6.369 -13.825 -5.493 1.00 98.62 95 ILE A N 1
ATOM 761 C CA . ILE A 1 95 ? 6.989 -13.598 -4.177 1.00 98.62 95 ILE A CA 1
ATOM 762 C C . ILE A 1 95 ? 5.910 -13.367 -3.109 1.00 98.62 95 ILE A C 1
ATOM 764 O O . ILE A 1 95 ? 5.975 -13.965 -2.039 1.00 98.62 95 ILE A O 1
ATOM 768 N N . LEU A 1 96 ? 4.912 -12.523 -3.394 1.00 98.50 96 LEU A N 1
ATOM 769 C CA . LEU A 1 96 ? 3.816 -12.196 -2.472 1.00 98.50 96 LEU A CA 1
ATOM 770 C C . LEU A 1 96 ? 2.965 -13.421 -2.103 1.00 98.50 96 LEU A C 1
ATOM 772 O O . LEU A 1 96 ? 2.449 -13.488 -0.993 1.00 98.50 96 LEU A O 1
ATOM 776 N N . LEU A 1 97 ? 2.818 -14.386 -3.015 1.00 97.81 97 LEU A N 1
ATOM 777 C CA . LEU A 1 97 ? 2.011 -15.594 -2.812 1.00 97.81 97 LEU A CA 1
ATOM 778 C C . LEU A 1 97 ? 2.731 -16.701 -2.028 1.00 97.81 97 LEU A C 1
ATOM 780 O O . LEU A 1 97 ? 2.143 -17.754 -1.775 1.00 97.81 97 LEU A O 1
ATOM 784 N N . GLU A 1 98 ? 3.996 -16.509 -1.648 1.00 97.62 98 GLU A N 1
ATOM 785 C CA . GLU A 1 98 ? 4.715 -17.525 -0.886 1.00 97.62 98 GLU A CA 1
ATOM 786 C C . GLU A 1 98 ? 4.073 -17.755 0.494 1.00 97.62 98 GLU A C 1
ATOM 788 O O . GLU A 1 98 ? 3.837 -16.793 1.232 1.00 97.62 9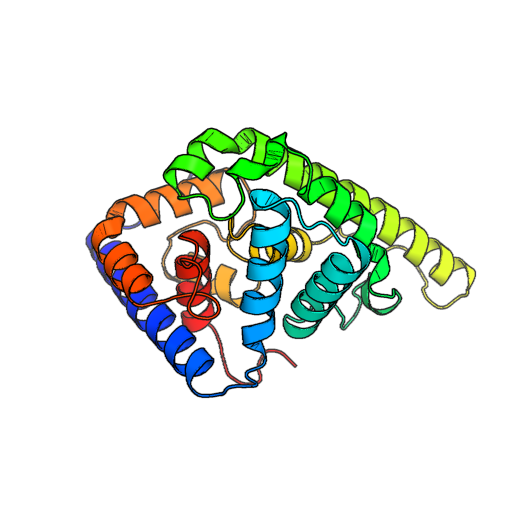8 GLU A O 1
ATOM 793 N N . PRO A 1 99 ? 3.852 -19.021 0.912 1.00 96.38 99 PRO A N 1
ATOM 794 C CA . PRO A 1 99 ? 3.099 -19.336 2.130 1.00 96.38 99 PRO A CA 1
ATOM 795 C C . PRO A 1 99 ? 3.612 -18.662 3.405 1.00 96.38 99 PRO A C 1
ATOM 797 O O . PRO A 1 99 ? 2.824 -18.362 4.298 1.00 96.38 99 PRO A O 1
ATOM 800 N N . LYS A 1 100 ? 4.919 -18.395 3.495 1.00 97.50 100 LYS A N 1
ATOM 801 C CA . LYS A 1 100 ? 5.534 -17.753 4.664 1.00 97.50 100 LYS A CA 1
ATOM 802 C C . LYS A 1 100 ? 5.109 -16.296 4.877 1.00 97.50 100 LYS A C 1
ATOM 804 O O . LYS A 1 100 ? 5.247 -15.792 5.984 1.00 97.50 100 LYS A O 1
ATOM 809 N N . TYR A 1 101 ? 4.584 -15.629 3.848 1.00 98.25 101 TYR A N 1
ATOM 810 C CA . TYR A 1 101 ? 4.090 -14.253 3.940 1.00 98.25 101 TYR A CA 1
ATOM 811 C C . TYR A 1 101 ? 2.574 -14.168 4.118 1.00 98.25 101 TYR A C 1
ATOM 813 O O . TYR A 1 101 ? 2.050 -13.067 4.272 1.00 98.25 101 TYR A O 1
ATOM 821 N N . ARG A 1 102 ? 1.865 -15.307 4.121 1.00 97.56 102 ARG A N 1
ATOM 822 C CA . ARG A 1 102 ? 0.399 -15.372 4.226 1.00 97.56 102 ARG A CA 1
ATOM 823 C C . ARG A 1 102 ? -0.137 -14.534 5.385 1.00 97.56 102 ARG A C 1
ATOM 825 O O . ARG A 1 102 ? -1.055 -13.746 5.191 1.00 97.56 102 ARG A O 1
ATOM 832 N N . ASP A 1 103 ? 0.488 -14.660 6.551 1.00 97.75 103 ASP A N 1
ATOM 833 C CA . ASP A 1 103 ? 0.053 -14.016 7.793 1.00 97.75 103 ASP A CA 1
ATOM 834 C C . ASP A 1 103 ? 0.261 -12.493 7.814 1.00 97.75 103 ASP A C 1
ATOM 836 O O . ASP A 1 103 ? -0.132 -11.846 8.782 1.00 97.75 103 ASP A O 1
ATOM 840 N N . LEU A 1 104 ? 0.886 -11.906 6.784 1.00 98.62 104 LEU A N 1
ATOM 841 C CA . LEU A 1 104 ? 0.945 -10.453 6.604 1.00 98.62 104 LEU A CA 1
ATOM 842 C C . LEU A 1 104 ? -0.334 -9.907 5.952 1.00 98.62 104 LEU A C 1
ATOM 844 O O . LEU A 1 104 ? -0.679 -8.750 6.183 1.00 98.62 104 LEU A O 1
ATOM 848 N N . CYS A 1 105 ? -1.036 -10.705 5.144 1.00 98.38 105 CYS A N 1
ATOM 849 C CA . CYS A 1 105 ? -2.217 -10.254 4.413 1.00 98.38 105 CYS A CA 1
ATOM 850 C C . CYS A 1 105 ? -3.380 -9.981 5.380 1.00 98.38 105 CYS A C 1
ATOM 852 O O . CYS A 1 105 ? -3.864 -10.889 6.051 1.00 98.38 105 CYS A O 1
ATOM 854 N N . GLY A 1 106 ? -3.816 -8.722 5.471 1.00 98.00 106 GLY A N 1
ATOM 855 C CA . GLY A 1 106 ? -4.876 -8.299 6.391 1.00 98.00 106 GLY A CA 1
ATOM 856 C C . GLY A 1 106 ? -4.481 -8.351 7.871 1.00 98.00 106 GLY A C 1
ATOM 857 O O . GLY A 1 106 ? -5.352 -8.326 8.740 1.00 98.00 106 GLY A O 1
ATOM 858 N N . ALA A 1 107 ? -3.183 -8.429 8.170 1.00 98.12 107 ALA A N 1
ATOM 859 C CA . ALA A 1 107 ? -2.684 -8.560 9.530 1.00 98.12 107 ALA A CA 1
ATOM 860 C C . ALA A 1 107 ? -3.069 -7.366 10.420 1.00 98.12 107 ALA A C 1
ATOM 862 O O . ALA A 1 107 ? -2.953 -6.200 10.036 1.00 98.12 107 ALA A O 1
ATOM 863 N N . THR A 1 108 ? -3.456 -7.656 11.661 1.00 98.56 108 THR A N 1
ATOM 864 C CA . THR A 1 108 ? -3.570 -6.635 12.712 1.00 98.56 108 THR A CA 1
ATOM 865 C C . THR A 1 108 ? -2.191 -6.078 13.073 1.00 98.56 108 THR A C 1
ATOM 867 O O . THR A 1 108 ? -1.176 -6.757 12.936 1.00 98.56 108 THR A O 1
ATOM 870 N N . CYS A 1 109 ? -2.132 -4.877 13.644 1.00 98.25 109 CYS A N 1
ATOM 871 C CA . CYS A 1 109 ? -0.914 -4.254 14.162 1.00 98.25 109 CYS A CA 1
ATOM 872 C C . CYS A 1 109 ? -0.133 -5.179 15.116 1.00 98.25 109 CYS A C 1
ATOM 874 O O . CYS A 1 109 ? 1.094 -5.217 15.067 1.00 98.25 109 CYS A O 1
ATOM 876 N N . LYS A 1 110 ? -0.823 -5.986 15.938 1.00 97.69 110 LYS A N 1
ATOM 877 C CA . LYS A 1 110 ? -0.173 -6.985 16.807 1.00 97.69 110 LYS A CA 1
ATOM 878 C C . LYS A 1 110 ? 0.457 -8.133 16.012 1.00 97.69 110 LYS A C 1
ATOM 880 O O . LYS A 1 110 ? 1.567 -8.548 16.328 1.00 97.69 110 LYS A O 1
ATOM 885 N N . GLN A 1 111 ? -0.226 -8.632 14.983 1.00 98.25 111 GLN A N 1
ATOM 886 C CA . GLN A 1 111 ? 0.320 -9.669 14.102 1.00 98.25 111 GLN A CA 1
ATOM 887 C C . GLN A 1 111 ? 1.502 -9.135 13.286 1.00 98.25 111 GLN A C 1
ATOM 889 O O . GLN A 1 111 ? 2.531 -9.802 13.218 1.00 98.25 111 GLN A O 1
ATOM 894 N N . ILE A 1 112 ? 1.418 -7.906 12.765 1.00 98.38 112 ILE A N 1
ATOM 895 C CA . ILE A 1 112 ? 2.530 -7.242 12.066 1.00 98.38 112 ILE A CA 1
ATOM 896 C C . ILE A 1 112 ? 3.753 -7.148 12.983 1.00 98.38 112 ILE A C 1
ATOM 898 O O . ILE A 1 112 ? 4.854 -7.483 12.555 1.00 98.38 112 ILE A O 1
ATOM 902 N N . GLN A 1 113 ? 3.569 -6.785 14.260 1.00 97.88 113 GLN A N 1
ATOM 903 C CA . GLN A 1 113 ? 4.663 -6.758 15.235 1.00 97.88 113 GLN A CA 1
ATOM 904 C C . GLN A 1 113 ? 5.365 -8.120 15.356 1.00 97.88 113 GLN A C 1
ATOM 906 O O . GLN A 1 113 ? 6.592 -8.171 15.418 1.00 97.88 113 GLN A O 1
ATOM 911 N N . SER A 1 114 ? 4.605 -9.221 15.365 1.00 97.81 114 SER A N 1
ATOM 912 C CA . SER A 1 114 ? 5.164 -10.581 15.412 1.00 97.81 114 SER A CA 1
ATOM 913 C C . SER A 1 114 ? 5.760 -11.064 14.085 1.00 97.81 114 SER A C 1
ATOM 915 O O . SER A 1 114 ? 6.584 -11.971 14.088 1.00 97.81 114 SER A O 1
ATOM 917 N N . GLN A 1 115 ? 5.374 -10.448 12.965 1.00 98.12 115 GLN A N 1
ATOM 918 C CA . GLN A 1 115 ? 5.801 -10.807 11.610 1.00 98.12 115 GLN A CA 1
ATOM 919 C C . GLN A 1 115 ? 6.807 -9.806 11.022 1.00 98.12 115 GLN A C 1
ATOM 921 O O . GLN A 1 115 ? 7.020 -9.776 9.810 1.00 98.12 115 GLN A O 1
ATOM 926 N N . MET A 1 116 ? 7.438 -8.986 11.869 1.00 98.06 116 MET A N 1
ATOM 927 C CA . MET A 1 116 ? 8.327 -7.907 11.436 1.00 98.06 116 MET A CA 1
ATOM 928 C C . MET A 1 116 ? 9.454 -8.430 10.534 1.00 98.06 116 MET A C 1
ATOM 930 O O . MET A 1 116 ? 9.731 -7.843 9.494 1.00 98.06 116 MET A O 1
ATOM 934 N N . ASP A 1 117 ? 10.067 -9.565 10.865 1.00 98.44 117 ASP A N 1
ATOM 935 C CA . ASP A 1 117 ? 11.147 -10.122 10.043 1.00 98.44 117 ASP A CA 1
ATOM 936 C C . ASP A 1 117 ? 10.665 -10.596 8.671 1.00 98.44 117 ASP A C 1
ATOM 938 O O . ASP A 1 117 ? 11.298 -10.272 7.668 1.00 98.44 117 ASP A O 1
ATOM 942 N N . ASN A 1 118 ? 9.497 -11.240 8.605 1.00 98.56 118 ASN A N 1
ATOM 943 C CA . ASN A 1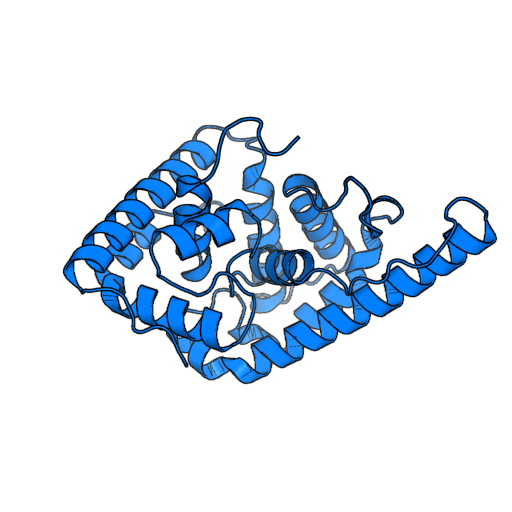 118 ? 8.873 -11.618 7.337 1.00 98.56 118 ASN A CA 1
ATOM 944 C C . ASN A 1 118 ? 8.501 -10.388 6.492 1.00 98.56 118 ASN A C 1
ATOM 946 O O . ASN A 1 118 ? 8.686 -10.409 5.276 1.00 98.56 118 ASN A O 1
ATOM 950 N N . LEU A 1 119 ? 8.026 -9.302 7.117 1.00 98.69 119 LEU A N 1
ATOM 951 C CA . LEU A 1 119 ? 7.720 -8.042 6.433 1.00 98.69 119 LEU A CA 1
ATOM 952 C C . LEU A 1 119 ? 8.965 -7.436 5.770 1.00 98.69 119 LEU A C 1
ATOM 954 O O . LEU A 1 119 ? 8.902 -7.015 4.612 1.00 98.69 119 LEU A O 1
ATOM 958 N N . TRP A 1 120 ? 10.096 -7.387 6.477 1.00 98.44 120 TRP A N 1
ATOM 959 C CA . TRP A 1 120 ? 11.324 -6.805 5.923 1.00 98.44 120 TRP A CA 1
ATOM 960 C C . TRP A 1 120 ? 12.002 -7.723 4.914 1.00 98.44 120 TRP A C 1
ATOM 962 O O . TRP A 1 120 ? 12.450 -7.236 3.883 1.00 98.44 120 TRP A O 1
ATOM 972 N N . GLU A 1 121 ? 11.976 -9.040 5.126 1.00 98.69 121 GLU A N 1
ATOM 973 C CA . GLU A 1 121 ? 12.456 -9.986 4.117 1.00 98.69 121 GLU A CA 1
ATOM 974 C C . GLU A 1 121 ? 11.650 -9.866 2.811 1.00 98.69 121 GLU A C 1
ATOM 976 O O . GLU A 1 121 ? 12.218 -9.808 1.721 1.00 98.69 121 GLU A O 1
ATOM 981 N N . LEU A 1 122 ? 10.317 -9.772 2.905 1.00 98.75 122 LEU A N 1
ATOM 982 C CA . LEU A 1 122 ? 9.447 -9.532 1.751 1.00 98.75 122 LEU A CA 1
ATOM 983 C C . LEU A 1 122 ? 9.775 -8.197 1.068 1.00 98.75 122 LEU A C 1
ATOM 985 O O . LEU A 1 122 ? 9.901 -8.137 -0.156 1.00 98.75 122 LEU A O 1
ATOM 989 N N . THR A 1 123 ? 9.935 -7.136 1.861 1.00 98.44 123 THR A N 1
ATOM 990 C CA . THR A 1 123 ? 10.296 -5.793 1.385 1.00 98.44 123 THR A CA 1
ATOM 991 C C . THR A 1 123 ? 11.585 -5.822 0.567 1.00 98.44 123 THR A C 1
ATOM 993 O O . THR A 1 123 ? 11.605 -5.315 -0.558 1.00 98.44 123 THR A O 1
ATOM 996 N N . ASP A 1 124 ? 12.633 -6.460 1.090 1.00 98.12 124 ASP A N 1
ATOM 997 C CA . ASP A 1 124 ? 13.941 -6.542 0.442 1.00 98.12 124 ASP A CA 1
ATOM 998 C C . ASP A 1 124 ? 13.868 -7.308 -0.881 1.00 98.12 124 ASP A C 1
ATOM 1000 O O . ASP A 1 124 ? 14.408 -6.854 -1.888 1.00 98.12 124 ASP A O 1
ATOM 1004 N N . ARG A 1 125 ? 13.115 -8.411 -0.932 1.00 98.50 125 ARG A N 1
ATOM 1005 C CA . ARG A 1 125 ? 12.954 -9.212 -2.157 1.00 98.50 125 ARG A CA 1
ATOM 1006 C C . ARG A 1 125 ? 12.192 -8.479 -3.258 1.00 98.50 125 ARG A C 1
ATOM 1008 O O . ARG A 1 125 ? 12.561 -8.564 -4.431 1.00 98.50 125 ARG A O 1
ATOM 1015 N N . ILE A 1 126 ? 11.138 -7.739 -2.904 1.00 98.44 126 ILE A N 1
ATOM 1016 C CA . ILE A 1 126 ? 10.409 -6.898 -3.866 1.00 98.44 126 ILE A CA 1
ATOM 1017 C C . ILE A 1 126 ? 11.328 -5.774 -4.370 1.00 98.44 126 ILE A C 1
ATOM 1019 O O . ILE A 1 126 ? 11.362 -5.490 -5.573 1.00 98.44 126 ILE A O 1
ATOM 1023 N N . LYS A 1 127 ? 12.096 -5.154 -3.464 1.00 96.88 127 LYS A N 1
ATOM 1024 C CA . LYS A 1 127 ? 13.042 -4.078 -3.787 1.00 96.88 127 LYS A CA 1
ATOM 1025 C C . LYS A 1 127 ? 14.150 -4.559 -4.719 1.00 96.88 127 LYS A C 1
ATOM 1027 O O . LYS A 1 127 ? 14.397 -3.905 -5.731 1.00 96.88 127 LYS A O 1
ATOM 1032 N N . GLU A 1 128 ? 14.749 -5.711 -4.431 1.00 96.62 128 GLU A N 1
ATOM 1033 C CA . GLU A 1 128 ? 15.767 -6.350 -5.267 1.00 96.62 128 GLU A CA 1
ATOM 1034 C C . GLU A 1 128 ? 15.236 -6.598 -6.682 1.00 96.62 128 GLU A C 1
ATOM 1036 O O . GLU A 1 128 ? 15.849 -6.166 -7.660 1.00 96.62 128 GLU A O 1
ATOM 1041 N N . TYR A 1 129 ? 14.051 -7.205 -6.805 1.00 97.62 129 TYR A N 1
ATOM 1042 C CA . TYR A 1 129 ? 13.461 -7.480 -8.111 1.00 97.62 129 TYR A CA 1
ATOM 1043 C C . TYR A 1 129 ? 13.253 -6.207 -8.941 1.00 97.62 129 TYR A C 1
ATOM 1045 O O . TYR A 1 129 ? 13.706 -6.129 -10.089 1.00 97.62 129 TYR A O 1
ATOM 1053 N N . TYR A 1 130 ? 12.587 -5.189 -8.384 1.00 96.62 130 TYR A N 1
ATOM 1054 C CA . TYR A 1 130 ? 12.357 -3.950 -9.128 1.00 96.62 130 TYR A CA 1
ATOM 1055 C C . TYR A 1 130 ? 13.654 -3.207 -9.434 1.00 96.62 130 TYR A C 1
ATOM 1057 O O . TYR A 1 130 ? 13.746 -2.579 -10.489 1.00 96.62 130 TYR A O 1
ATOM 1065 N N . HIS A 1 131 ? 14.660 -3.293 -8.562 1.00 94.38 131 HIS A N 1
ATOM 1066 C CA . HIS A 1 131 ? 15.963 -2.683 -8.800 1.00 94.38 131 HIS A CA 1
ATOM 1067 C C . HIS A 1 131 ? 16.632 -3.319 -10.022 1.00 94.38 131 HIS A C 1
ATOM 1069 O O . HIS A 1 131 ? 17.029 -2.613 -10.953 1.00 94.38 131 HIS A O 1
ATOM 1075 N N . SER A 1 132 ? 16.651 -4.651 -10.092 1.00 93.94 132 SER A N 1
ATOM 1076 C CA . SER A 1 132 ? 17.164 -5.381 -11.253 1.00 93.94 132 SER A CA 1
ATOM 1077 C C . SER A 1 132 ? 16.378 -5.070 -12.529 1.00 93.94 132 SER A C 1
ATOM 1079 O O . SER A 1 132 ? 16.977 -4.854 -13.584 1.00 93.94 132 SER A O 1
ATOM 1081 N N . ARG A 1 133 ? 15.041 -4.992 -12.456 1.00 94.50 133 ARG A N 1
ATOM 1082 C CA . ARG A 1 133 ? 14.203 -4.630 -13.614 1.00 94.50 133 ARG A CA 1
ATOM 1083 C C . ARG A 1 133 ? 14.487 -3.220 -14.113 1.00 94.50 133 ARG A C 1
ATOM 1085 O O . ARG A 1 133 ? 14.678 -3.037 -15.313 1.00 94.50 133 ARG A O 1
ATOM 1092 N N . ARG A 1 134 ? 14.557 -2.241 -13.212 1.00 92.81 134 ARG A N 1
ATOM 1093 C CA . ARG A 1 134 ? 14.898 -0.858 -13.550 1.00 92.81 134 ARG A CA 1
ATOM 1094 C C . ARG A 1 134 ? 16.262 -0.770 -14.218 1.00 92.81 134 ARG A C 1
ATOM 1096 O O . ARG A 1 134 ? 16.374 -0.112 -15.244 1.00 92.81 134 ARG A O 1
ATOM 1103 N N . TYR A 1 135 ? 17.268 -1.456 -13.680 1.00 92.38 135 TYR A N 1
ATOM 1104 C CA . TYR A 1 135 ? 18.607 -1.469 -14.263 1.00 92.38 135 TYR A CA 1
ATOM 1105 C C . TYR A 1 135 ? 18.598 -1.970 -15.716 1.00 92.38 135 TYR A C 1
ATOM 1107 O O . TYR A 1 135 ? 19.209 -1.352 -16.587 1.00 92.38 135 TYR A O 1
ATOM 1115 N N . ILE A 1 136 ? 17.861 -3.052 -16.000 1.00 93.38 136 ILE A N 1
ATOM 1116 C CA . ILE A 1 136 ? 17.712 -3.594 -17.362 1.00 93.38 136 ILE A CA 1
ATOM 1117 C C . ILE A 1 136 ? 17.055 -2.566 -18.293 1.00 93.38 136 ILE A C 1
ATOM 1119 O O . ILE A 1 136 ? 17.549 -2.341 -19.398 1.00 93.38 136 ILE A O 1
ATOM 1123 N N . VAL A 1 137 ? 15.969 -1.933 -17.842 1.00 92.62 137 VAL A N 1
ATOM 1124 C CA . VAL A 1 137 ? 15.236 -0.918 -18.612 1.00 92.62 137 VAL A CA 1
ATOM 1125 C C . VAL A 1 137 ? 16.114 0.294 -18.906 1.00 92.62 137 VAL A C 1
ATOM 1127 O O . VAL A 1 137 ? 16.255 0.683 -20.061 1.00 92.62 137 VAL A O 1
ATOM 1130 N N . GLU A 1 138 ? 16.754 0.867 -17.887 1.00 92.19 138 GLU A N 1
ATOM 1131 C CA . GLU A 1 138 ? 17.603 2.048 -18.058 1.00 92.19 138 GLU A CA 1
ATOM 1132 C C . GLU A 1 138 ? 18.808 1.748 -18.957 1.00 92.19 138 GLU A C 1
ATOM 1134 O O . GLU A 1 138 ? 19.164 2.574 -19.794 1.00 92.19 138 GLU A O 1
ATOM 1139 N N . LYS A 1 139 ? 19.393 0.546 -18.859 1.00 93.62 139 LYS A N 1
ATOM 1140 C CA . LYS A 1 139 ? 20.474 0.112 -19.754 1.00 93.62 139 LYS A CA 1
ATOM 1141 C C . LYS A 1 139 ? 20.018 0.050 -21.215 1.00 93.62 139 LYS A C 1
ATOM 1143 O O . LYS A 1 139 ? 20.766 0.472 -22.094 1.00 93.62 139 LYS A O 1
ATOM 1148 N N . ALA A 1 140 ? 18.815 -0.463 -21.477 1.00 92.88 140 ALA A N 1
ATOM 1149 C CA . ALA A 1 140 ? 18.249 -0.511 -22.825 1.00 92.88 140 ALA A CA 1
ATOM 1150 C C . ALA A 1 140 ? 17.962 0.898 -23.374 1.00 92.88 140 ALA A C 1
ATOM 1152 O O . ALA A 1 140 ? 18.326 1.188 -24.510 1.00 92.88 140 ALA A O 1
ATOM 1153 N N . GLN A 1 141 ? 17.405 1.789 -22.550 1.00 92.50 141 GLN A N 1
ATOM 1154 C CA . GLN A 1 141 ? 17.143 3.189 -22.915 1.00 92.50 141 GLN A CA 1
ATOM 1155 C C . GLN A 1 141 ? 18.430 3.956 -23.246 1.00 92.50 141 GLN A C 1
ATOM 1157 O O . GLN A 1 141 ? 18.466 4.712 -24.212 1.00 92.50 141 GLN A O 1
ATOM 1162 N N . ILE A 1 142 ? 19.505 3.733 -22.481 1.00 93.44 142 ILE A N 1
ATOM 1163 C CA . ILE A 1 142 ? 20.822 4.328 -22.761 1.00 93.44 142 ILE A CA 1
ATOM 1164 C C . ILE A 1 142 ? 21.371 3.817 -24.095 1.00 93.44 142 ILE A C 1
ATOM 1166 O O . ILE A 1 142 ? 21.843 4.605 -24.909 1.00 93.44 142 ILE A O 1
ATOM 1170 N N . ALA A 1 143 ? 21.278 2.509 -24.354 1.00 94.44 143 ALA A N 1
ATOM 1171 C CA . ALA A 1 143 ? 21.720 1.932 -25.623 1.00 94.44 143 ALA A CA 1
ATOM 1172 C C . ALA A 1 143 ? 20.910 2.447 -26.830 1.00 94.44 143 ALA A C 1
ATOM 1174 O O . ALA A 1 143 ? 21.455 2.541 -27.927 1.00 94.44 143 ALA A O 1
ATOM 1175 N N . ALA A 1 144 ? 19.637 2.798 -26.625 1.00 94.12 144 ALA A N 1
ATOM 1176 C CA . ALA A 1 144 ? 18.753 3.378 -27.636 1.00 94.12 144 ALA A CA 1
ATOM 1177 C C . ALA A 1 144 ? 18.889 4.909 -27.789 1.00 94.12 144 ALA A C 1
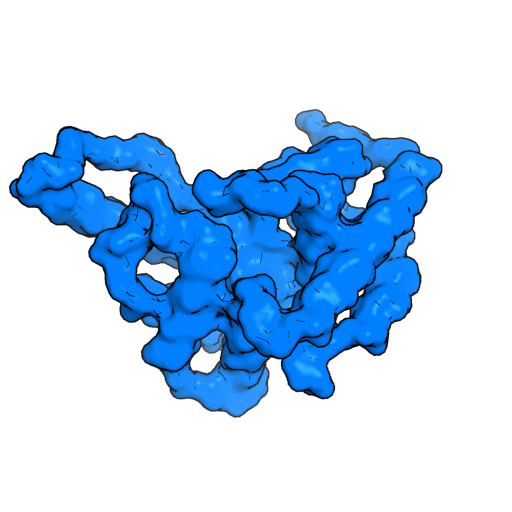ATOM 1179 O O . ALA A 1 144 ? 18.270 5.484 -28.679 1.00 94.12 144 ALA A O 1
ATOM 1180 N N . GLY A 1 145 ? 19.683 5.581 -26.944 1.00 92.12 145 GLY A N 1
ATOM 1181 C CA . GLY A 1 145 ? 19.821 7.043 -26.954 1.00 92.12 145 GLY A CA 1
ATOM 1182 C C . GLY A 1 145 ? 18.613 7.802 -26.385 1.00 92.12 145 GLY A C 1
ATOM 1183 O O . GLY A 1 145 ? 18.517 9.012 -26.554 1.00 92.12 145 GLY A O 1
ATOM 1184 N N . GLU A 1 146 ? 17.698 7.118 -25.696 1.00 88.56 146 GLU A N 1
ATOM 1185 C CA . GLU A 1 146 ? 16.504 7.707 -25.064 1.00 88.56 146 GLU A CA 1
ATOM 1186 C C . GLU A 1 146 ? 16.811 8.324 -23.687 1.00 88.56 146 GLU A C 1
ATOM 1188 O O . GLU A 1 146 ? 15.970 8.989 -23.080 1.00 88.56 146 GLU A O 1
ATOM 1193 N N . ARG A 1 147 ? 18.013 8.063 -23.159 1.00 87.31 147 ARG A N 1
ATOM 1194 C CA . ARG A 1 147 ? 18.469 8.462 -21.825 1.00 87.31 147 ARG A CA 1
ATOM 1195 C C . ARG A 1 147 ? 19.989 8.613 -21.806 1.00 87.31 147 ARG A C 1
ATOM 1197 O O . ARG A 1 147 ? 20.699 7.711 -22.233 1.00 87.31 147 ARG A O 1
ATOM 1204 N N . ASP A 1 148 ? 20.488 9.685 -21.192 1.00 87.69 148 ASP A N 1
ATOM 1205 C CA . ASP A 1 148 ? 21.936 9.954 -21.135 1.00 87.69 148 ASP A CA 1
ATOM 1206 C C . ASP A 1 148 ? 22.678 9.135 -20.067 1.00 87.69 148 ASP A C 1
ATOM 1208 O O . ASP A 1 148 ? 23.859 8.818 -2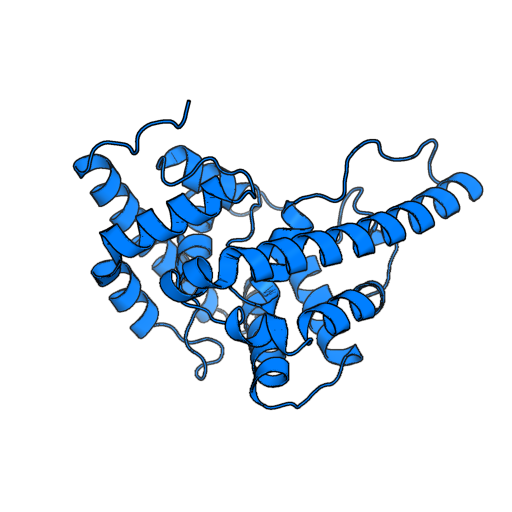0.210 1.00 87.69 148 ASP A O 1
ATOM 1212 N N . LYS A 1 149 ? 22.013 8.833 -18.943 1.00 86.62 149 LYS A N 1
ATOM 1213 C CA . LYS A 1 149 ? 22.638 8.188 -17.779 1.00 86.62 149 LYS A CA 1
ATOM 1214 C C . LYS A 1 149 ? 21.657 7.391 -16.929 1.00 86.62 149 LYS A C 1
ATOM 1216 O O . LYS A 1 149 ? 20.459 7.685 -16.885 1.00 86.62 149 LYS A O 1
ATOM 1221 N N . PHE A 1 150 ? 22.201 6.429 -16.188 1.00 84.56 150 PHE A N 1
ATOM 1222 C CA . PHE A 1 150 ? 21.473 5.723 -15.138 1.00 84.56 150 PHE A CA 1
ATOM 1223 C C . PHE A 1 150 ? 20.971 6.699 -14.079 1.00 84.56 150 PHE A C 1
ATOM 1225 O O . PHE A 1 150 ? 21.611 7.712 -13.772 1.00 84.56 150 PHE A O 1
ATOM 1232 N N . THR A 1 151 ? 19.822 6.383 -13.497 1.00 79.69 151 THR A N 1
ATOM 1233 C CA . THR A 1 151 ? 19.337 7.134 -12.352 1.00 79.69 151 THR A CA 1
ATOM 1234 C C . THR A 1 151 ? 20.102 6.703 -11.105 1.00 79.69 151 THR A C 1
ATOM 1236 O O . THR A 1 151 ? 20.178 5.520 -10.796 1.00 79.69 151 THR A O 1
ATOM 1239 N N . ALA A 1 152 ? 20.634 7.668 -10.358 1.00 68.69 152 ALA A N 1
ATOM 1240 C CA . ALA A 1 152 ? 21.421 7.393 -9.155 1.00 68.69 152 ALA A CA 1
ATOM 1241 C C . ALA A 1 152 ? 20.580 6.999 -7.922 1.00 68.69 152 ALA A C 1
ATOM 1243 O O . ALA A 1 152 ? 21.147 6.617 -6.905 1.00 68.69 152 ALA A O 1
ATOM 1244 N N . SER A 1 153 ? 19.251 7.141 -7.974 1.00 70.19 153 SER A N 1
ATOM 1245 C CA . SER A 1 153 ? 18.365 6.813 -6.853 1.00 70.19 153 SER A CA 1
ATOM 1246 C C . SER A 1 153 ? 17.959 5.344 -6.868 1.00 70.19 153 SER A C 1
ATOM 1248 O O . SER A 1 153 ? 17.622 4.815 -7.926 1.00 70.19 153 SER A O 1
ATOM 1250 N N . ASP A 1 154 ? 17.891 4.718 -5.694 1.00 66.25 154 ASP A N 1
ATOM 1251 C CA . ASP A 1 154 ? 17.310 3.383 -5.526 1.00 66.25 154 ASP A CA 1
ATOM 1252 C C . ASP A 1 154 ? 15.841 3.338 -5.973 1.00 66.25 154 ASP A C 1
ATOM 1254 O O . ASP A 1 154 ? 15.189 4.368 -6.193 1.00 66.25 154 ASP A O 1
ATOM 1258 N N . VAL A 1 155 ? 15.295 2.127 -6.130 1.00 76.38 155 VAL A N 1
ATOM 1259 C CA . VAL A 1 155 ? 13.840 1.963 -6.242 1.00 76.38 155 VAL A CA 1
ATOM 1260 C C . VAL A 1 155 ? 13.192 2.613 -5.028 1.00 76.38 155 VAL A C 1
ATOM 1262 O O . VAL A 1 155 ? 13.569 2.333 -3.892 1.00 76.38 155 VAL A O 1
ATOM 1265 N N . SER A 1 156 ? 12.234 3.501 -5.289 1.00 84.44 156 SER A N 1
ATOM 1266 C CA . SER A 1 156 ? 11.600 4.284 -4.239 1.00 84.44 156 SER A CA 1
ATOM 1267 C C . SER A 1 156 ? 10.875 3.375 -3.253 1.00 84.44 156 SER A C 1
ATOM 1269 O O . SER A 1 156 ? 10.044 2.558 -3.650 1.00 84.44 156 SER A O 1
ATOM 1271 N N . ASP A 1 157 ? 11.116 3.593 -1.964 1.00 91.81 157 ASP A N 1
ATOM 1272 C CA . ASP A 1 157 ? 10.358 2.972 -0.878 1.00 91.81 157 ASP A CA 1
ATOM 1273 C C . ASP A 1 157 ? 8.841 3.250 -0.994 1.00 91.81 157 ASP A C 1
ATOM 1275 O O . ASP A 1 157 ? 8.020 2.480 -0.495 1.00 91.81 157 ASP A O 1
ATOM 1279 N N . ILE A 1 158 ? 8.444 4.297 -1.732 1.00 94.44 158 ILE A N 1
ATOM 1280 C CA . ILE A 1 158 ? 7.046 4.581 -2.089 1.00 94.44 158 ILE A CA 1
ATOM 1281 C C . ILE A 1 158 ? 6.465 3.466 -2.969 1.00 94.44 158 ILE A C 1
ATOM 1283 O O . ILE A 1 158 ? 5.345 3.027 -2.727 1.00 94.44 158 ILE A O 1
ATOM 1287 N N . LEU A 1 159 ? 7.210 2.972 -3.969 1.00 96.38 159 LEU A N 1
ATOM 1288 C CA . LEU A 1 159 ? 6.747 1.858 -4.807 1.00 96.38 159 LEU A CA 1
ATOM 1289 C C . LEU A 1 159 ? 6.544 0.605 -3.953 1.00 96.38 159 LEU A C 1
ATOM 1291 O O . LEU A 1 159 ? 5.514 -0.053 -4.065 1.00 96.38 159 LEU A O 1
ATOM 1295 N N . ILE A 1 160 ? 7.516 0.291 -3.095 1.00 97.81 160 ILE A N 1
ATOM 1296 C CA . ILE A 1 160 ? 7.492 -0.929 -2.284 1.00 97.81 160 ILE A CA 1
ATOM 1297 C C . ILE A 1 160 ? 6.350 -0.887 -1.266 1.00 97.81 160 ILE A C 1
ATOM 1299 O O . ILE A 1 160 ? 5.551 -1.818 -1.202 1.00 97.81 160 ILE A O 1
ATOM 1303 N N . SER A 1 161 ? 6.208 0.220 -0.535 1.00 98.31 161 SER A N 1
ATOM 1304 C CA . SER A 1 161 ? 5.108 0.403 0.417 1.00 98.31 161 SER A CA 1
ATOM 1305 C C . SER A 1 161 ? 3.734 0.430 -0.262 1.00 98.31 161 SER A C 1
ATOM 1307 O O . SER A 1 161 ? 2.803 -0.170 0.267 1.00 98.31 161 SER A O 1
ATOM 1309 N N . LYS A 1 162 ? 3.591 1.013 -1.465 1.00 98.19 162 LYS A N 1
ATOM 1310 C CA . LYS A 1 162 ? 2.343 0.915 -2.248 1.00 98.19 162 LYS A CA 1
ATOM 1311 C C . LYS A 1 162 ? 2.038 -0.523 -2.654 1.00 98.19 162 LYS A C 1
ATOM 1313 O O . LYS A 1 162 ? 0.903 -0.952 -2.499 1.00 98.19 162 LYS A O 1
ATOM 1318 N N . VAL A 1 163 ? 3.022 -1.294 -3.126 1.00 98.75 163 VAL A N 1
ATOM 1319 C CA . VAL A 1 163 ? 2.813 -2.721 -3.434 1.00 98.75 163 VAL A CA 1
ATOM 1320 C C . VAL A 1 163 ? 2.313 -3.467 -2.199 1.00 98.75 163 VAL A C 1
ATOM 1322 O O . VAL A 1 163 ? 1.304 -4.162 -2.286 1.00 98.75 163 VAL A O 1
ATOM 1325 N N . LEU A 1 164 ? 2.953 -3.288 -1.042 1.00 98.81 164 LEU A N 1
ATOM 1326 C CA . LEU A 1 164 ? 2.531 -3.935 0.202 1.00 98.81 164 LEU A CA 1
ATOM 1327 C C . LEU A 1 164 ? 1.138 -3.470 0.658 1.00 98.81 164 LEU A C 1
ATOM 1329 O O . LEU A 1 164 ? 0.320 -4.304 1.034 1.00 98.81 164 LEU A O 1
ATOM 1333 N N . MET A 1 165 ? 0.816 -2.178 0.559 1.00 98.69 165 MET A N 1
ATOM 1334 C CA . MET A 1 165 ? -0.518 -1.654 0.875 1.00 98.69 165 MET A CA 1
ATOM 1335 C C . MET A 1 165 ? -1.600 -2.222 -0.056 1.00 98.69 165 MET A C 1
ATOM 1337 O O . MET A 1 165 ? -2.646 -2.673 0.404 1.00 98.69 165 MET A O 1
ATOM 1341 N N . GLY A 1 166 ? -1.365 -2.209 -1.368 1.00 98.44 166 GLY A N 1
ATOM 1342 C CA . GLY A 1 166 ? -2.339 -2.653 -2.368 1.00 98.44 166 GLY A CA 1
ATOM 1343 C C . GLY A 1 166 ? -2.580 -4.160 -2.393 1.00 98.44 166 GLY A C 1
ATOM 1344 O O . GLY A 1 166 ? -3.620 -4.590 -2.877 1.00 98.44 166 GLY A O 1
ATOM 1345 N N . THR A 1 167 ? -1.638 -4.962 -1.892 1.00 98.69 167 THR A N 1
ATOM 1346 C CA . THR A 1 167 ? -1.708 -6.434 -1.966 1.00 98.69 167 THR A CA 1
ATOM 1347 C C . THR A 1 167 ? -1.913 -7.092 -0.606 1.00 98.69 167 THR A C 1
ATOM 1349 O O . THR A 1 167 ? -2.762 -7.965 -0.470 1.00 98.69 167 THR A O 1
ATOM 1352 N N . MET A 1 168 ? -1.171 -6.656 0.413 1.00 98.56 168 MET A N 1
ATOM 1353 C CA . MET A 1 168 ? -1.198 -7.237 1.757 1.00 98.56 168 MET A CA 1
ATOM 1354 C C . MET A 1 168 ? -1.975 -6.376 2.754 1.00 98.56 168 MET A C 1
ATOM 1356 O O . MET A 1 168 ? -2.455 -6.895 3.757 1.00 98.56 168 MET A O 1
ATOM 1360 N N . GLY A 1 169 ? -2.074 -5.062 2.531 1.00 98.38 169 GLY A N 1
ATOM 1361 C CA . GLY A 1 169 ? -2.673 -4.133 3.493 1.00 98.38 169 GLY A CA 1
ATOM 1362 C C . GLY A 1 169 ? -1.916 -4.054 4.827 1.00 98.38 169 GLY A C 1
ATOM 1363 O O . GLY A 1 169 ? -2.488 -3.633 5.829 1.00 98.38 169 GLY A O 1
ATOM 1364 N N . CYS A 1 170 ? -0.649 -4.486 4.858 1.00 98.44 170 CYS A N 1
ATOM 1365 C CA . CYS A 1 170 ? 0.133 -4.680 6.084 1.00 98.44 170 CYS A CA 1
ATOM 1366 C C . CYS A 1 170 ? 0.987 -3.473 6.493 1.00 98.44 170 CYS A C 1
ATOM 1368 O O . CYS A 1 170 ? 1.521 -3.450 7.597 1.00 98.44 170 CYS A O 1
ATOM 1370 N N . VAL A 1 171 ? 1.120 -2.471 5.622 1.00 98.31 171 VAL A N 1
ATOM 1371 C CA . VAL A 1 171 ? 1.791 -1.189 5.891 1.00 98.31 171 VAL A CA 1
ATOM 1372 C C . VAL A 1 171 ? 1.102 -0.081 5.088 1.00 98.31 171 VAL A C 1
ATOM 1374 O O . VAL A 1 171 ? 0.592 -0.385 4.009 1.00 98.31 171 VAL A O 1
ATOM 1377 N N . PRO A 1 172 ? 1.091 1.181 5.560 1.00 98.38 172 PRO A N 1
ATOM 1378 C CA . PRO A 1 172 ? 0.642 2.342 4.786 1.00 98.38 172 PRO A CA 1
ATOM 1379 C C . PRO A 1 172 ? 1.426 2.549 3.489 1.00 98.38 172 PRO A C 1
ATOM 1381 O O . PRO A 1 172 ? 2.594 2.163 3.403 1.00 98.38 172 PRO A O 1
ATOM 1384 N N . ALA A 1 173 ? 0.827 3.212 2.500 1.00 96.88 173 ALA A N 1
ATOM 1385 C CA . ALA A 1 173 ? 1.580 3.719 1.363 1.00 96.88 173 ALA A CA 1
ATOM 1386 C C . ALA A 1 173 ? 2.363 4.959 1.818 1.00 96.88 173 ALA A C 1
ATOM 1388 O O . ALA A 1 173 ? 1.776 5.995 2.107 1.00 96.88 173 ALA A O 1
ATOM 1389 N N . TYR A 1 174 ? 3.697 4.888 1.859 1.00 97.06 174 TYR A N 1
ATOM 1390 C CA . TYR A 1 174 ? 4.557 5.995 2.311 1.00 97.06 174 TYR A CA 1
ATOM 1391 C C . TYR A 1 174 ? 4.692 7.112 1.260 1.00 97.06 174 TYR A C 1
ATOM 1393 O O . TYR A 1 174 ? 5.766 7.679 1.064 1.00 97.06 174 TYR A O 1
ATOM 1401 N N . ASP A 1 175 ? 3.613 7.433 0.547 1.00 94.50 175 ASP A N 1
ATOM 1402 C CA . ASP A 1 175 ? 3.600 8.553 -0.383 1.00 94.50 175 ASP A CA 1
ATOM 1403 C C . ASP A 1 175 ? 3.592 9.909 0.332 1.00 94.50 175 ASP A C 1
ATOM 1405 O O . ASP A 1 175 ? 3.724 10.002 1.558 1.00 94.50 175 ASP A O 1
ATOM 1409 N N . ARG A 1 176 ? 3.523 10.979 -0.465 1.00 93.88 176 ARG A N 1
ATOM 1410 C CA . ARG A 1 176 ? 3.665 12.350 0.017 1.00 93.88 176 ARG A CA 1
ATOM 1411 C C . ARG A 1 176 ? 2.633 12.681 1.094 1.00 93.88 176 ARG A C 1
ATOM 1413 O O . ARG A 1 176 ? 3.041 13.133 2.159 1.00 93.88 176 ARG A O 1
ATOM 1420 N N . PHE A 1 177 ? 1.346 12.447 0.841 1.00 95.62 177 PHE A N 1
ATOM 1421 C CA . PHE A 1 177 ? 0.290 12.891 1.753 1.00 95.62 177 PHE A CA 1
ATOM 1422 C C . PHE A 1 177 ? 0.286 12.085 3.045 1.00 95.62 177 PHE A C 1
ATOM 1424 O O . PHE A 1 177 ? 0.218 12.677 4.118 1.00 95.62 177 PHE A O 1
ATOM 1431 N N . PHE A 1 178 ? 0.476 10.763 2.972 1.00 97.25 178 PHE A N 1
ATOM 1432 C CA . PHE A 1 178 ? 0.642 9.957 4.183 1.00 97.25 178 PHE A CA 1
ATOM 1433 C C . PHE A 1 178 ? 1.846 10.432 5.008 1.00 97.25 178 PHE A C 1
ATOM 1435 O O . PHE A 1 178 ? 1.746 10.666 6.214 1.00 97.25 178 PHE A O 1
ATOM 1442 N N . THR A 1 179 ? 2.993 10.612 4.347 1.00 96.50 179 THR A N 1
ATOM 1443 C CA . THR A 1 179 ? 4.242 11.043 4.984 1.00 96.50 179 THR A CA 1
ATOM 1444 C C . THR A 1 179 ? 4.128 12.434 5.612 1.00 96.50 179 THR A C 1
ATOM 1446 O O . THR A 1 179 ? 4.704 12.671 6.675 1.00 96.50 179 THR A O 1
ATOM 1449 N N . GLU A 1 180 ? 3.418 13.362 4.974 1.00 95.19 180 GLU A N 1
ATOM 1450 C CA . GLU A 1 180 ? 3.123 14.685 5.529 1.00 95.19 180 GLU A CA 1
ATOM 1451 C C . GLU A 1 180 ? 2.186 14.579 6.743 1.00 95.19 180 GLU A C 1
ATOM 1453 O O . GLU A 1 180 ? 2.511 15.129 7.798 1.00 95.19 180 GLU A O 1
ATOM 1458 N N . GLY A 1 181 ? 1.114 13.785 6.658 1.00 95.75 181 GLY A N 1
ATOM 1459 C CA . GLY A 1 181 ? 0.144 13.603 7.742 1.00 95.75 181 GLY A CA 1
ATOM 1460 C C . GLY A 1 181 ? 0.754 13.013 9.016 1.00 95.75 181 GLY A C 1
ATOM 1461 O O . GLY A 1 181 ? 0.548 13.531 10.118 1.00 95.75 181 GLY A O 1
ATOM 1462 N N . VAL A 1 182 ? 1.593 11.979 8.896 1.00 96.00 182 VAL A N 1
ATOM 1463 C CA . VAL A 1 182 ? 2.261 11.389 10.074 1.00 96.00 182 VAL A CA 1
ATOM 1464 C C . VAL A 1 182 ? 3.315 12.305 10.694 1.00 96.00 182 VAL A C 1
ATOM 1466 O O . VAL A 1 182 ? 3.585 12.209 11.893 1.00 96.00 182 VAL A O 1
ATOM 1469 N N . LYS A 1 183 ? 3.920 13.198 9.899 1.00 93.81 183 LYS A N 1
ATOM 1470 C CA . LYS A 1 183 ? 4.866 14.207 10.396 1.00 93.81 183 LYS A CA 1
ATOM 1471 C C . LYS A 1 183 ? 4.142 15.342 11.107 1.00 93.81 183 LYS A C 1
ATOM 1473 O O . LYS A 1 183 ? 4.629 15.781 12.146 1.00 93.81 183 LYS A O 1
ATOM 1478 N N . LEU A 1 184 ? 3.006 15.784 10.567 1.00 92.44 184 LEU A N 1
ATOM 1479 C CA . LEU A 1 184 ? 2.166 16.830 11.150 1.00 92.44 184 LEU A CA 1
ATOM 1480 C C . LEU A 1 184 ? 1.670 16.430 12.545 1.00 92.44 184 LEU A C 1
ATOM 1482 O O . LEU A 1 184 ? 1.742 17.220 13.480 1.00 92.44 184 LEU A O 1
ATOM 1486 N N . THR A 1 185 ? 1.234 15.181 12.689 1.00 90.50 185 THR A N 1
ATOM 1487 C CA . THR A 1 185 ? 0.708 14.631 13.950 1.00 90.50 185 THR A CA 1
ATOM 1488 C C . THR A 1 185 ? 1.792 14.100 14.892 1.00 90.50 185 THR A C 1
ATOM 1490 O O . THR A 1 185 ? 1.542 13.859 16.070 1.00 90.50 185 THR A O 1
ATOM 1493 N N . GLY A 1 186 ? 3.011 13.879 14.391 1.00 90.19 186 GLY A N 1
ATOM 1494 C CA . GLY A 1 186 ? 4.095 13.261 15.155 1.00 90.19 186 GLY A CA 1
ATOM 1495 C C . GLY A 1 186 ? 3.891 11.768 15.447 1.00 90.19 186 GLY A C 1
ATOM 1496 O O . GLY A 1 186 ? 4.621 11.211 16.277 1.00 90.19 186 GLY A O 1
ATOM 1497 N N . ALA A 1 187 ? 2.945 11.114 14.760 1.00 91.25 187 ALA A N 1
ATOM 1498 C CA . ALA A 1 187 ? 2.671 9.687 14.904 1.00 91.25 187 ALA A CA 1
ATOM 1499 C C . ALA A 1 187 ? 3.911 8.845 14.564 1.00 91.25 187 ALA A C 1
ATOM 1501 O O . ALA A 1 187 ? 4.275 7.920 15.290 1.00 91.25 187 ALA A O 1
ATOM 1502 N N . THR A 1 188 ? 4.637 9.207 13.500 1.00 94.19 188 THR A N 1
ATOM 1503 C CA . THR A 1 188 ? 5.878 8.525 13.119 1.00 94.19 188 THR A CA 1
ATOM 1504 C C . THR A 1 188 ? 6.835 9.434 12.333 1.00 94.19 188 THR A C 1
ATOM 1506 O O . THR A 1 188 ? 6.592 10.625 12.164 1.00 94.19 188 THR A O 1
ATOM 1509 N N . THR A 1 189 ? 7.979 8.907 11.888 1.00 90.12 189 THR A N 1
ATOM 1510 C CA . THR A 1 189 ? 9.033 9.672 11.190 1.00 90.12 189 THR A CA 1
ATOM 1511 C C . THR A 1 189 ? 8.691 10.011 9.735 1.00 90.12 189 THR A C 1
ATOM 1513 O O . THR A 1 189 ? 9.305 10.915 9.160 1.00 90.12 189 THR A O 1
ATOM 1516 N N . GLY A 1 190 ? 7.744 9.285 9.132 1.00 91.38 190 GLY A N 1
ATOM 1517 C CA . GLY A 1 190 ? 7.412 9.388 7.710 1.00 91.38 190 GLY A CA 1
ATOM 1518 C C . GLY A 1 190 ? 8.496 8.813 6.791 1.00 91.38 190 GLY A C 1
ATOM 1519 O O . GLY A 1 190 ? 8.646 9.259 5.660 1.00 91.38 190 GLY A O 1
ATOM 1520 N N . GLN A 1 191 ? 9.299 7.871 7.291 1.00 95.06 191 GLN A N 1
ATOM 1521 C CA . GLN A 1 191 ? 10.263 7.099 6.504 1.00 95.06 191 GLN A CA 1
ATOM 1522 C C . GLN A 1 191 ? 9.861 5.631 6.547 1.00 95.06 191 GLN A C 1
ATOM 1524 O O . GLN A 1 191 ? 9.559 5.129 7.624 1.00 95.06 191 GLN A O 1
ATOM 1529 N N . PHE A 1 192 ? 9.892 4.927 5.420 1.00 97.06 192 PHE A N 1
ATOM 1530 C CA . PHE A 1 192 ? 9.545 3.509 5.404 1.00 97.06 192 PHE A CA 1
ATOM 1531 C C . PHE A 1 192 ? 10.691 2.667 5.985 1.00 97.06 192 PHE A C 1
ATOM 1533 O O . PHE A 1 192 ? 11.624 2.278 5.291 1.00 97.06 192 PHE A O 1
ATOM 1540 N N . ASN A 1 193 ? 10.659 2.446 7.299 1.00 96.81 193 ASN A N 1
ATOM 1541 C CA . ASN A 1 193 ? 11.656 1.674 8.042 1.00 96.81 193 ASN A CA 1
ATOM 1542 C C . ASN A 1 193 ? 11.044 1.044 9.303 1.00 96.81 193 ASN A C 1
ATOM 1544 O O . ASN A 1 193 ? 9.939 1.415 9.707 1.00 96.81 193 ASN A O 1
ATOM 1548 N N . ARG A 1 194 ? 11.767 0.105 9.942 1.00 96.62 194 ARG A N 1
ATOM 1549 C CA . ARG A 1 194 ? 11.245 -0.625 11.116 1.00 96.62 194 ARG A CA 1
ATOM 1550 C C . ARG A 1 194 ? 10.744 0.307 12.227 1.00 96.62 194 ARG A C 1
ATOM 1552 O O . ARG A 1 194 ? 9.580 0.171 12.595 1.00 96.62 194 ARG A O 1
ATOM 1559 N N . PRO A 1 195 ? 11.535 1.304 12.687 1.00 97.06 195 PRO A N 1
ATOM 1560 C CA . PRO A 1 195 ? 11.084 2.206 13.746 1.00 97.06 195 PRO A CA 1
ATOM 1561 C C . PRO A 1 195 ? 9.813 2.968 13.381 1.00 97.06 195 PRO A C 1
ATOM 1563 O O . PRO A 1 195 ? 9.015 3.311 14.251 1.00 97.06 195 PRO A O 1
ATOM 1566 N N . SER A 1 196 ? 9.616 3.269 12.094 1.00 97.31 196 SER A N 1
ATOM 1567 C CA . SER A 1 196 ? 8.418 3.971 11.668 1.00 97.31 196 SER A CA 1
ATOM 1568 C C . SER A 1 196 ? 7.168 3.100 11.776 1.00 97.31 196 SER A C 1
ATOM 1570 O O . SER A 1 196 ? 6.157 3.591 12.282 1.00 97.31 196 SER A O 1
ATOM 1572 N N . ILE A 1 197 ? 7.257 1.829 11.365 1.00 98.38 197 ILE A N 1
ATOM 1573 C CA . ILE A 1 197 ? 6.173 0.843 11.478 1.00 98.38 197 ILE A CA 1
ATOM 1574 C C . ILE A 1 197 ? 5.861 0.533 12.945 1.00 98.38 197 ILE A C 1
ATOM 1576 O O . ILE A 1 197 ? 4.694 0.527 13.324 1.00 98.38 197 ILE A O 1
ATOM 1580 N N . GLU A 1 198 ? 6.880 0.362 13.789 1.00 97.94 198 GLU A N 1
ATOM 1581 C CA . GLU A 1 198 ? 6.709 0.143 15.235 1.00 97.94 198 GLU A CA 1
ATOM 1582 C C . GLU A 1 198 ? 5.921 1.285 15.887 1.00 97.94 198 GLU A C 1
ATOM 1584 O O . GLU A 1 198 ? 4.951 1.047 16.601 1.00 97.94 198 GLU A O 1
ATOM 1589 N N . ARG A 1 199 ? 6.248 2.542 15.564 1.00 97.50 199 ARG A N 1
ATOM 1590 C CA . ARG A 1 199 ? 5.498 3.695 16.085 1.00 97.50 199 ARG A CA 1
ATOM 1591 C C . ARG A 1 199 ? 4.061 3.766 15.579 1.00 97.50 199 ARG A C 1
ATOM 1593 O O . ARG A 1 199 ? 3.191 4.213 16.316 1.00 97.50 199 ARG A O 1
ATOM 1600 N N . LEU A 1 200 ? 3.795 3.346 14.341 1.00 98.00 200 LEU A N 1
ATOM 1601 C CA . LEU A 1 200 ? 2.423 3.267 13.825 1.00 98.00 200 LEU A CA 1
ATOM 1602 C C . LEU A 1 200 ? 1.617 2.186 14.551 1.00 98.00 200 LEU A C 1
ATOM 1604 O O . LEU A 1 200 ? 0.450 2.406 14.867 1.00 98.00 200 LEU A O 1
ATOM 1608 N N . ILE A 1 201 ? 2.247 1.050 14.865 1.00 98.38 201 ILE A N 1
ATOM 1609 C CA . ILE A 1 201 ? 1.654 -0.002 15.696 1.00 98.38 201 ILE A CA 1
ATOM 1610 C C . ILE A 1 201 ? 1.339 0.555 17.086 1.00 98.38 201 ILE A C 1
ATOM 1612 O O . ILE A 1 201 ? 0.201 0.435 17.534 1.00 98.38 201 ILE A O 1
ATOM 1616 N N . GLU A 1 202 ? 2.301 1.203 17.747 1.00 97.12 202 GLU A N 1
ATOM 1617 C CA . GLU A 1 202 ? 2.103 1.842 19.056 1.00 97.12 202 GLU A CA 1
ATOM 1618 C C . GLU A 1 202 ? 0.969 2.874 19.023 1.00 97.12 202 GLU A C 1
ATOM 1620 O O . GLU A 1 202 ? 0.093 2.854 19.890 1.00 97.12 202 GLU A O 1
ATOM 1625 N N . PHE A 1 203 ? 0.945 3.729 17.995 1.00 96.50 203 PHE A N 1
ATOM 1626 C CA . PHE A 1 203 ? -0.106 4.720 17.783 1.00 96.50 203 PHE A CA 1
ATOM 1627 C C . PHE A 1 203 ? -1.479 4.054 17.651 1.00 96.50 203 PHE A C 1
ATOM 1629 O O . PHE A 1 203 ? -2.407 4.419 18.370 1.00 96.50 203 PHE A O 1
ATOM 1636 N N . TYR A 1 204 ? -1.605 3.021 16.811 1.00 97.50 204 TYR A N 1
ATOM 1637 C CA . TYR A 1 204 ? -2.855 2.274 16.686 1.00 97.50 204 TYR A CA 1
ATOM 1638 C C . TYR A 1 204 ? -3.284 1.665 18.022 1.00 97.50 204 TYR A C 1
ATOM 1640 O O . TYR A 1 204 ? -4.430 1.809 18.433 1.00 97.50 204 TYR A O 1
ATOM 1648 N N . GLN A 1 205 ? -2.373 0.982 18.723 1.00 96.56 205 GLN A N 1
ATOM 1649 C CA . GLN A 1 205 ? -2.698 0.295 19.976 1.00 96.56 205 GLN A CA 1
ATOM 1650 C C . GLN A 1 205 ? -3.141 1.267 21.077 1.00 96.56 205 GLN A C 1
ATOM 1652 O O . GLN A 1 205 ? -4.061 0.942 21.835 1.00 96.56 205 GLN A O 1
ATOM 1657 N N . GLY A 1 206 ? -2.547 2.464 21.133 1.00 94.88 206 GLY A N 1
ATOM 1658 C CA . GLY A 1 206 ? -2.935 3.524 22.066 1.00 94.88 206 GLY A CA 1
ATOM 1659 C C . GLY A 1 206 ? -4.391 3.975 21.911 1.00 94.88 206 GLY A C 1
ATOM 1660 O O . GLY A 1 206 ? -5.031 4.311 22.907 1.00 94.88 206 GLY A O 1
ATOM 1661 N N . TYR A 1 207 ? -4.937 3.892 20.694 1.00 95.50 207 TYR A N 1
ATOM 1662 C CA . TYR A 1 207 ? -6.276 4.385 20.343 1.00 95.50 207 TYR A CA 1
ATOM 1663 C C . TYR A 1 207 ? -7.188 3.314 19.723 1.00 95.50 207 TYR A C 1
ATOM 1665 O O . TYR A 1 207 ? -8.219 3.640 19.138 1.00 95.50 207 TYR A O 1
ATOM 1673 N N . HIS A 1 208 ? -6.855 2.027 19.887 1.00 95.50 208 HIS A N 1
ATOM 1674 C CA . HIS A 1 208 ? -7.511 0.918 19.180 1.00 95.50 208 HIS A CA 1
ATOM 1675 C C . HIS A 1 208 ? -9.038 0.945 19.294 1.00 95.50 208 HIS A C 1
ATOM 1677 O O . HIS A 1 208 ? -9.711 0.761 18.294 1.00 95.50 208 HIS A O 1
ATOM 1683 N N . LYS A 1 209 ? -9.605 1.279 20.464 1.00 94.31 209 LYS A N 1
ATOM 1684 C CA . LYS A 1 209 ? -11.066 1.369 20.637 1.00 94.31 209 LYS A CA 1
ATOM 1685 C C . LYS A 1 209 ? -11.718 2.328 19.638 1.00 94.31 209 LYS A C 1
ATOM 1687 O O . LYS A 1 209 ? -12.780 2.023 19.118 1.00 94.31 209 LYS A O 1
ATOM 1692 N N . GLN A 1 210 ? -11.107 3.487 19.395 1.00 94.50 210 GLN A N 1
ATOM 1693 C CA . GLN A 1 210 ? -11.635 4.496 18.474 1.00 94.50 210 GLN A CA 1
ATOM 1694 C C . GLN A 1 210 ? -11.496 4.035 17.021 1.00 94.50 210 GLN A C 1
ATOM 1696 O O . GLN A 1 210 ? -12.446 4.157 16.254 1.00 94.50 210 GLN A O 1
ATOM 1701 N N . PHE A 1 211 ? -10.345 3.462 16.661 1.00 97.06 211 PHE A N 1
ATOM 1702 C CA . PHE A 1 211 ? -10.083 2.981 15.304 1.00 97.06 211 PHE A CA 1
ATOM 1703 C C . PHE A 1 211 ? -10.892 1.727 14.945 1.00 97.06 211 PHE A C 1
ATOM 1705 O O . PHE A 1 211 ? -11.472 1.667 13.863 1.00 97.06 211 PHE A O 1
ATOM 1712 N N . ASP A 1 212 ? -11.002 0.760 15.856 1.00 96.50 212 ASP A N 1
ATOM 1713 C CA . ASP A 1 212 ? -11.753 -0.480 15.644 1.00 96.50 212 ASP A CA 1
ATOM 1714 C C . ASP A 1 212 ? -13.254 -0.182 15.439 1.00 96.50 212 ASP A C 1
ATOM 1716 O O . ASP A 1 212 ? -13.851 -0.701 14.499 1.00 96.50 212 ASP A O 1
ATOM 1720 N N . MET A 1 213 ? -13.842 0.749 16.208 1.00 95.06 213 MET A N 1
ATOM 1721 C CA . MET A 1 213 ? -15.238 1.196 16.014 1.00 95.06 213 MET A CA 1
ATOM 1722 C C . MET A 1 213 ? -15.512 1.783 14.620 1.00 95.06 213 MET A C 1
ATOM 1724 O O . MET A 1 213 ? -16.653 1.769 14.153 1.00 95.06 213 MET A O 1
ATOM 1728 N N . VAL A 1 214 ? -14.500 2.369 13.978 1.00 94.50 214 VAL A N 1
ATOM 1729 C CA . VAL A 1 214 ? -14.609 2.917 12.620 1.00 94.50 214 VAL A CA 1
ATOM 1730 C C . VAL A 1 214 ? -14.475 1.796 11.594 1.00 94.50 214 VAL A C 1
ATOM 1732 O O . VAL A 1 214 ? -15.302 1.706 10.688 1.00 94.50 214 VAL A O 1
ATOM 1735 N N . LEU A 1 215 ? -13.490 0.908 11.767 1.00 96.00 215 LEU A N 1
ATOM 1736 C CA . LEU A 1 215 ? -13.288 -0.258 10.900 1.00 96.00 215 LEU A CA 1
ATOM 1737 C C . LEU A 1 215 ? -14.510 -1.175 10.848 1.00 96.00 215 LEU A C 1
ATOM 1739 O O . LEU A 1 215 ? -14.850 -1.651 9.772 1.00 96.00 215 LEU A O 1
ATOM 1743 N N . GLU A 1 216 ? -15.197 -1.390 11.972 1.00 95.56 216 GLU A N 1
ATOM 1744 C CA . GLU A 1 216 ? -16.407 -2.226 12.049 1.00 95.56 216 GLU A CA 1
ATOM 1745 C C . GLU A 1 216 ? -17.554 -1.734 11.148 1.00 95.56 216 GLU A C 1
ATOM 1747 O O . GLU A 1 216 ? -18.449 -2.505 10.804 1.00 95.56 216 GLU A O 1
ATOM 1752 N N . LYS A 1 217 ? -17.536 -0.458 10.743 1.00 94.56 217 LYS A N 1
ATOM 1753 C CA . LYS A 1 217 ? -18.532 0.147 9.842 1.00 94.56 217 LYS A CA 1
ATOM 1754 C C . LYS A 1 217 ? -18.103 0.126 8.373 1.00 94.56 217 LYS A C 1
ATOM 1756 O O . LYS A 1 217 ? -18.844 0.616 7.521 1.00 94.56 217 LYS A O 1
ATOM 1761 N N . MET A 1 218 ? -16.904 -0.370 8.080 1.00 95.19 218 MET A N 1
ATOM 1762 C CA . MET A 1 218 ? -16.302 -0.382 6.750 1.00 95.19 218 MET A CA 1
ATOM 1763 C C . MET A 1 218 ? -16.104 -1.819 6.277 1.00 95.19 218 MET A C 1
ATOM 1765 O O . MET A 1 218 ? -15.834 -2.729 7.057 1.00 95.19 218 MET A O 1
ATOM 1769 N N . SER A 1 219 ? -16.193 -2.029 4.970 1.00 95.25 219 SER A N 1
ATOM 1770 C CA . SER A 1 219 ? -15.960 -3.346 4.380 1.00 95.25 219 SER A CA 1
ATOM 1771 C C . SER A 1 219 ? -15.455 -3.203 2.958 1.00 95.25 219 SER A C 1
ATOM 1773 O O . SER A 1 219 ? -16.073 -2.492 2.169 1.00 95.25 219 SER A O 1
ATOM 1775 N N . VAL A 1 220 ? -14.390 -3.923 2.624 1.00 96.44 220 VAL A N 1
ATOM 1776 C CA . VAL A 1 220 ? -13.867 -3.993 1.263 1.00 96.44 220 VAL A CA 1
ATOM 1777 C C . VAL A 1 220 ? -14.818 -4.838 0.423 1.00 96.44 220 VAL A C 1
ATOM 1779 O O . VAL A 1 220 ? -15.097 -5.994 0.767 1.00 96.44 220 VAL A O 1
ATOM 1782 N N . GLU A 1 221 ? -15.342 -4.246 -0.652 1.00 93.19 221 GLU A N 1
ATOM 1783 C CA . GLU A 1 221 ? -16.318 -4.874 -1.562 1.00 93.19 221 GLU A CA 1
ATOM 1784 C C . GLU A 1 221 ? -17.552 -5.473 -0.847 1.00 93.19 221 GLU A C 1
ATOM 1786 O O . GLU A 1 221 ? -18.162 -6.426 -1.330 1.00 93.19 221 GLU A O 1
ATOM 1791 N N . GLY A 1 222 ? -17.914 -4.966 0.338 1.00 92.56 222 GLY A N 1
ATOM 1792 C CA . GLY A 1 222 ? -19.039 -5.498 1.120 1.00 92.56 222 GLY A CA 1
ATOM 1793 C C . GLY A 1 222 ? -18.798 -6.865 1.777 1.00 92.56 222 GLY A C 1
ATOM 1794 O O . GLY A 1 222 ? -19.742 -7.448 2.307 1.00 92.56 222 GLY A O 1
ATOM 1795 N N . ARG A 1 223 ? -17.571 -7.408 1.729 1.00 95.12 223 ARG A N 1
ATOM 1796 C CA . ARG A 1 223 ? -17.297 -8.810 2.109 1.00 95.12 223 ARG A CA 1
ATOM 1797 C C . ARG A 1 223 ? -16.066 -9.039 2.982 1.00 95.12 223 ARG A C 1
ATOM 1799 O O . ARG A 1 223 ? -16.024 -10.040 3.691 1.00 95.12 223 ARG A O 1
ATOM 1806 N N . LEU A 1 224 ? -15.060 -8.168 2.923 1.00 96.62 224 LEU A N 1
ATOM 1807 C CA . LEU A 1 224 ? -13.818 -8.321 3.685 1.00 96.62 224 LEU A CA 1
ATOM 1808 C C . LEU A 1 224 ? -13.654 -7.172 4.687 1.00 96.62 224 LEU A C 1
ATOM 1810 O O . LEU A 1 224 ? -14.054 -6.044 4.390 1.00 96.62 224 LEU A O 1
ATOM 1814 N N . PRO A 1 225 ? -13.042 -7.412 5.857 1.00 96.38 225 PRO A N 1
ATOM 1815 C CA . PRO A 1 225 ? -12.693 -6.334 6.770 1.00 96.38 225 PRO A CA 1
ATOM 1816 C C . PRO A 1 225 ? -11.595 -5.448 6.168 1.00 96.38 225 PRO A C 1
ATOM 1818 O O . PRO A 1 225 ? -10.696 -5.925 5.469 1.00 96.38 225 PRO A O 1
ATOM 1821 N N . TYR A 1 226 ? -11.639 -4.153 6.478 1.00 97.38 226 TYR A N 1
ATOM 1822 C CA . TYR A 1 226 ? -10.534 -3.247 6.174 1.00 97.38 226 TYR A CA 1
ATOM 1823 C C . TYR A 1 226 ? -9.322 -3.536 7.085 1.00 97.38 226 TYR A C 1
ATOM 1825 O O . TYR A 1 226 ? -9.496 -3.689 8.296 1.00 97.38 226 TYR A O 1
ATOM 1833 N N . PRO A 1 227 ? -8.083 -3.569 6.554 1.00 98.12 227 PRO A N 1
ATOM 1834 C CA . PRO A 1 227 ? -6.879 -3.705 7.374 1.00 98.12 227 PRO A CA 1
ATOM 1835 C C . PRO A 1 227 ? -6.659 -2.511 8.312 1.00 98.12 227 PRO A C 1
ATOM 1837 O O . PRO A 1 227 ? -6.894 -1.362 7.935 1.00 98.12 227 PRO A O 1
ATOM 1840 N N . GLN A 1 228 ? -6.084 -2.756 9.494 1.00 98.56 228 GLN A N 1
ATOM 1841 C CA . GLN A 1 228 ? -5.770 -1.696 10.468 1.00 98.56 228 GLN A CA 1
ATOM 1842 C C . GLN A 1 228 ? -4.825 -0.630 9.893 1.00 98.56 228 GLN A C 1
ATOM 1844 O O . GLN A 1 228 ? -5.047 0.569 10.063 1.00 98.56 228 GLN A O 1
ATOM 1849 N N . MET A 1 229 ? -3.812 -1.051 9.131 1.00 98.44 229 MET A N 1
ATOM 1850 C CA . MET A 1 229 ? -2.896 -0.121 8.464 1.00 98.44 229 MET A CA 1
ATOM 1851 C C . MET A 1 229 ? -3.566 0.657 7.329 1.00 98.44 229 MET A C 1
ATOM 1853 O O . MET A 1 229 ? -3.132 1.769 7.033 1.00 98.44 229 MET A O 1
ATOM 1857 N N . LYS A 1 230 ? -4.643 0.130 6.728 1.00 98.38 230 LYS A N 1
ATOM 1858 C CA . LYS A 1 230 ? -5.413 0.878 5.732 1.00 98.38 230 LYS A CA 1
ATOM 1859 C C . LYS A 1 230 ? -6.207 2.017 6.368 1.00 98.38 230 LYS A C 1
ATOM 1861 O O . LYS A 1 230 ? -6.298 3.076 5.760 1.00 98.38 230 LYS A O 1
ATOM 1866 N N . LEU A 1 231 ? -6.735 1.848 7.583 1.00 98.31 231 LEU A N 1
ATOM 1867 C CA . LEU A 1 231 ? -7.373 2.959 8.301 1.00 98.31 231 LEU A CA 1
ATOM 1868 C C . LEU A 1 231 ? -6.386 4.102 8.542 1.00 98.31 231 LEU A C 1
ATOM 1870 O O . LEU A 1 231 ? -6.708 5.252 8.247 1.00 98.31 231 LEU A O 1
ATOM 1874 N N . LEU A 1 232 ? -5.178 3.789 9.026 1.00 98.31 232 LEU A N 1
ATOM 1875 C CA . LEU A 1 232 ? -4.146 4.806 9.246 1.00 98.31 232 LEU A CA 1
ATOM 1876 C C . LEU A 1 232 ? -3.745 5.491 7.936 1.00 98.31 232 LEU A C 1
ATOM 1878 O O . LEU A 1 232 ? -3.638 6.712 7.893 1.00 98.31 232 LEU A O 1
ATOM 1882 N N . ASP A 1 233 ? -3.559 4.712 6.871 1.00 98.38 233 ASP A N 1
ATOM 1883 C CA . ASP A 1 233 ? -3.277 5.219 5.528 1.00 98.38 233 ASP A CA 1
ATOM 1884 C C . ASP A 1 233 ? -4.347 6.204 5.056 1.00 98.38 233 ASP A C 1
ATOM 1886 O O . ASP A 1 233 ? -4.015 7.347 4.767 1.00 98.38 233 ASP A O 1
ATOM 1890 N N . MET A 1 234 ? -5.626 5.810 5.072 1.00 97.38 234 MET A N 1
ATOM 1891 C CA . MET A 1 234 ? -6.738 6.680 4.671 1.00 97.38 234 MET A CA 1
ATOM 1892 C C . MET A 1 234 ? -6.795 7.955 5.511 1.00 97.38 234 MET A C 1
ATOM 1894 O O . MET A 1 234 ? -6.935 9.040 4.953 1.00 97.38 234 MET A O 1
ATOM 1898 N N . GLY A 1 235 ? -6.671 7.834 6.835 1.00 97.44 235 GLY A N 1
ATOM 1899 C CA . GLY A 1 235 ? -6.749 8.968 7.748 1.00 97.44 235 GLY A CA 1
ATOM 1900 C C . GLY A 1 235 ? -5.628 9.976 7.513 1.00 97.44 235 GLY A C 1
ATOM 1901 O O . GLY A 1 235 ? -5.904 11.122 7.167 1.00 97.44 235 GLY A O 1
ATOM 1902 N N . PHE A 1 236 ? -4.365 9.553 7.624 1.00 97.81 236 PHE A N 1
ATOM 1903 C CA . PHE A 1 236 ? -3.225 10.460 7.446 1.00 97.81 236 PHE A CA 1
ATOM 1904 C C . PHE A 1 236 ? -3.121 11.010 6.024 1.00 97.81 236 PHE A C 1
ATOM 1906 O O . PHE A 1 236 ? -2.781 12.177 5.849 1.00 97.81 236 PHE A O 1
ATOM 1913 N N . TRP A 1 237 ? -3.438 10.202 5.011 1.00 96.94 237 TRP A N 1
ATOM 1914 C CA . TRP A 1 237 ? -3.457 10.663 3.628 1.00 96.94 237 TRP A CA 1
ATOM 1915 C C . TRP A 1 237 ? -4.528 11.742 3.422 1.00 96.94 237 TRP A C 1
ATOM 1917 O O . TRP A 1 237 ? -4.239 12.805 2.878 1.00 96.94 237 TRP A O 1
ATOM 1927 N N . GLN A 1 238 ? -5.749 11.531 3.927 1.00 96.12 238 GLN A N 1
ATOM 1928 C CA . GLN A 1 238 ? -6.862 12.466 3.746 1.00 96.12 238 GLN A CA 1
ATOM 1929 C C . GLN A 1 238 ? -6.674 13.790 4.507 1.00 96.12 238 GLN A C 1
ATOM 1931 O O . GLN A 1 238 ? -7.250 14.794 4.079 1.00 96.12 238 GLN A O 1
ATOM 1936 N N . MET A 1 239 ? -5.857 13.819 5.569 1.00 94.69 239 MET A N 1
ATOM 1937 C CA . MET A 1 239 ? -5.474 15.053 6.277 1.00 94.69 239 MET A CA 1
ATOM 1938 C C . MET A 1 239 ? -4.686 16.025 5.392 1.00 94.69 239 MET A C 1
ATOM 1940 O O . MET A 1 239 ? -4.840 17.236 5.528 1.00 94.69 239 MET A O 1
ATOM 1944 N N . CYS A 1 240 ? -3.839 15.504 4.503 1.00 93.62 240 CYS A N 1
ATOM 1945 C CA . CYS A 1 240 ? -2.947 16.311 3.666 1.00 93.62 240 CYS A CA 1
ATOM 1946 C C . CYS A 1 240 ? -3.328 16.290 2.181 1.00 93.62 240 CYS A C 1
ATOM 1948 O O . CYS A 1 240 ? -2.665 16.933 1.373 1.00 93.62 240 CYS A O 1
ATOM 1950 N N . TYR A 1 241 ? -4.382 15.563 1.810 1.00 91.44 241 TYR A N 1
ATOM 1951 C CA . TYR A 1 241 ? -4.831 15.484 0.429 1.00 91.44 241 TYR A CA 1
ATOM 1952 C C . TYR A 1 241 ? -5.527 16.769 -0.030 1.00 91.44 241 TYR A C 1
ATOM 1954 O O . TYR A 1 241 ? -6.573 17.158 0.500 1.00 91.44 241 TYR A O 1
ATOM 1962 N N . GLU A 1 242 ? -4.996 17.362 -1.097 1.00 80.81 242 GLU A N 1
ATOM 1963 C CA . GLU A 1 242 ? -5.601 18.484 -1.811 1.00 80.81 242 GLU A CA 1
ATOM 1964 C C . GLU A 1 242 ? -6.140 18.011 -3.175 1.00 80.81 242 GLU A C 1
ATOM 1966 O O . GLU A 1 242 ? -5.378 17.458 -3.977 1.00 80.81 242 GLU A O 1
ATOM 1971 N N . PRO A 1 243 ? -7.429 18.217 -3.502 1.00 74.88 243 PRO A N 1
ATOM 1972 C CA . PRO A 1 243 ? -7.961 17.870 -4.819 1.00 74.88 243 PRO A CA 1
ATOM 1973 C C . PRO A 1 243 ? -7.157 18.527 -5.955 1.00 74.88 243 PRO A C 1
ATOM 1975 O O . PRO A 1 243 ? -6.924 19.732 -5.933 1.00 74.88 243 PRO A O 1
ATOM 1978 N N . GLY A 1 244 ? -6.732 17.736 -6.947 1.00 63.94 244 GLY A N 1
ATOM 1979 C CA . GLY A 1 244 ? -5.947 18.210 -8.101 1.00 63.94 244 GLY A CA 1
ATOM 1980 C C . GLY A 1 244 ? -4.426 18.280 -7.892 1.00 63.94 244 GLY A C 1
ATOM 1981 O O . GLY A 1 244 ? -3.695 18.512 -8.845 1.00 63.94 244 GLY A O 1
ATOM 1982 N N . SER A 1 245 ? -3.916 18.015 -6.686 1.00 60.19 245 SER A N 1
ATOM 1983 C CA . SER A 1 245 ? -2.469 18.042 -6.386 1.00 60.19 245 SER A CA 1
ATOM 1984 C C . SER A 1 245 ? -1.698 16.780 -6.815 1.00 60.19 245 SER A C 1
ATOM 1986 O O . SER A 1 245 ? -0.488 16.674 -6.597 1.00 60.19 245 SER A O 1
ATOM 1988 N N . GLU A 1 246 ? -2.396 15.812 -7.414 1.00 54.59 246 GLU A N 1
ATOM 1989 C CA . GLU A 1 246 ? -1.819 14.569 -7.922 1.00 54.59 246 GLU A CA 1
ATOM 1990 C C . GLU A 1 246 ? -1.574 14.566 -9.433 1.00 54.59 246 GLU A C 1
ATOM 1992 O O . GLU A 1 246 ? -1.193 13.513 -9.932 1.00 54.59 246 GLU A O 1
ATOM 1997 N N . GLU A 1 247 ? -1.792 15.652 -10.172 1.00 42.47 247 GLU A N 1
ATOM 1998 C CA . GLU A 1 247 ? -1.468 15.697 -11.612 1.00 42.47 247 GLU A CA 1
ATOM 1999 C C . GLU A 1 247 ? 0.042 15.814 -11.876 1.00 42.47 247 GLU A C 1
ATOM 2001 O O . GLU A 1 247 ? 0.704 16.689 -11.274 1.00 42.47 247 GLU A O 1
#